Protein 2OPL (pdb70)

Sequence (354 aa):
TTVVNGVNVVDQLATIEQIKAKPPEIIAQFKFRATNQQWGGTHNQATIKDFYGAAEDDTRKPVFDDLDEPPVLLGENRGANPVEYLLLVALSGCLTTSSLVAHAAARGIIALRGVKSRYEGDIIDLRGFLGLSEEVPVGYREIRVFFSIDADDLTDGQQKEELIRAQKKYSPVYNTVAKKPVPVAVLLLDTVVNGVNVDQLATIEQQIKAKPEIAQFKFRATNQWGGTHNQQATIKDFYGACCAEEDDTRRKPVFDLDEPPVLLGENRGANPVEYLLLVALSGCLTTSSLVAHAAARGIALRGVKSRYEGDIIDLLRRGFLGLSEEEVPVGYREEIRVFFSIDADLTDGQKEELIRRAQKYSPVYNTVAKPVPPVAVLLDRG

Foldseek 3Di:
DQDALNDRLVVCCVVVVCVVPVQQADKAFDKDKDQPWQKIKIKGAWMDGNHIDRPDDMIAIAGDPVVVPTPCPHHHPLVVLVVLVQVQLVCLLSVVCVNVVFHFDDKDKDKDFDADCCLVVVNDPPGHHDTPDMDMDMDTHGPDDVVVVVVSSVSLVPGPSNCPVVDPDDDDDDDD/DWALNHPLVVCCQVVVCVVPVQQADKAFDKDKDAPWQKIKIKGAWMDGRNGTDRPDDMIAIAGDPVVVGTPCRHHHPLVVLVVLVQVQLVCLLRVVCVNVVFHFPDKDKDKDFDADCCLVVVNDPPGDHDTPDMDMDMDTHGPDDPVRSVVSSVSLVPGPSNCPVVDPDDDDDDDDPD

B-factor: mean 14.34, std 8.64, range [4.09, 58.59]

Structure (mmCIF, N/CA/C/O backbone):
data_2OPL
#
_entry.id   2OPL
#
_cell.length_a   47.240
_cell.length_b   83.010
_cell.length_c   95.450
_cell.angle_alpha   90.000
_cell.angle_beta   90.000
_cell.angle_gamma   90.000
#
_symmetry.space_group_name_H-M   'P 21 21 21'
#
loop_
_entity.id
_entity.type
_entity.pdbx_description
1 polymer 'Hypothetical protein'
2 polymer 'Hypothetical protein'
3 non-polymer 'SODIUM ION'
4 non-polymer 'ACETATE ION'
5 non-polymer 'HEXAETHYLENE GLYCOL'
6 non-polymer 'SULFATE ION'
7 water water
#
loop_
_atom_site.group_PDB
_atom_site.id
_atom_site.type_symbol
_atom_site.label_atom_id
_atom_site.label_alt_id
_atom_site.label_comp_id
_atom_site.label_asym_id
_atom_site.label_entity_id
_atom_site.label_seq_id
_atom_site.pdbx_PDB_ins_code
_atom_site.Cartn_x
_atom_site.Cartn_y
_atom_site.Cartn_z
_atom_site.occupancy
_atom_site.B_iso_or_equiv
_atom_site.auth_seq_id
_atom_site.auth_comp_id
_atom_site.auth_asym_id
_atom_site.auth_atom_id
_atom_site.pdbx_PDB_model_num
ATOM 1 N N . THR A 1 5 ? 81.315 79.725 -5.859 1.00 22.61 4 THR A N 1
ATOM 2 C CA . THR A 1 5 ? 80.060 80.155 -6.533 1.00 21.99 4 THR A CA 1
ATOM 3 C C . THR A 1 5 ? 79.108 78.961 -6.660 1.00 20.74 4 THR A C 1
ATOM 4 O O . THR A 1 5 ? 78.009 79.062 -7.237 1.00 22.74 4 THR A O 1
ATOM 8 N N . THR A 1 6 ? 79.551 77.824 -6.149 1.00 17.53 5 THR A N 1
ATOM 9 C CA . THR A 1 6 ? 78.751 76.616 -6.130 1.00 15.96 5 THR A CA 1
ATOM 10 C C . THR A 1 6 ? 78.289 76.309 -4.700 1.00 13.97 5 THR A C 1
ATOM 11 O O . THR A 1 6 ? 77.391 75.478 -4.507 1.00 13.23 5 THR A O 1
ATOM 15 N N . VAL A 1 7 ? 78.921 76.930 -3.703 1.00 10.07 6 VAL A N 1
ATOM 16 C CA . VAL A 1 7 ? 78.612 76.642 -2.306 1.00 9.71 6 VAL A CA 1
ATOM 17 C C . VAL A 1 7 ? 78.479 77.972 -1.547 1.00 8.50 6 VAL A C 1
ATOM 18 O O . VAL A 1 7 ? 79.338 78.854 -1.636 1.00 8.97 6 VAL A O 1
ATOM 22 N N . VAL A 1 8 ? 77.405 78.071 -0.771 1.00 7.75 7 VAL A N 1
ATOM 23 C CA . VAL A 1 8 ? 77.172 79.227 0.083 1.00 7.80 7 VAL A CA 1
ATOM 24 C C . VAL A 1 8 ? 76.714 78.665 1.415 1.00 7.54 7 VAL A C 1
ATOM 25 O O . VAL A 1 8 ? 75.826 77.829 1.456 1.00 7.78 7 VAL A O 1
ATOM 29 N N . ASN A 1 9 ? 77.358 79.108 2.494 1.00 7.73 8 ASN A N 1
ATOM 30 C CA . ASN A 1 9 ? 77.004 78.665 3.844 1.00 7.25 8 ASN A CA 1
ATOM 31 C C . ASN A 1 9 ? 77.122 77.159 4.009 1.00 7.01 8 ASN A C 1
ATOM 32 O O . ASN A 1 9 ? 76.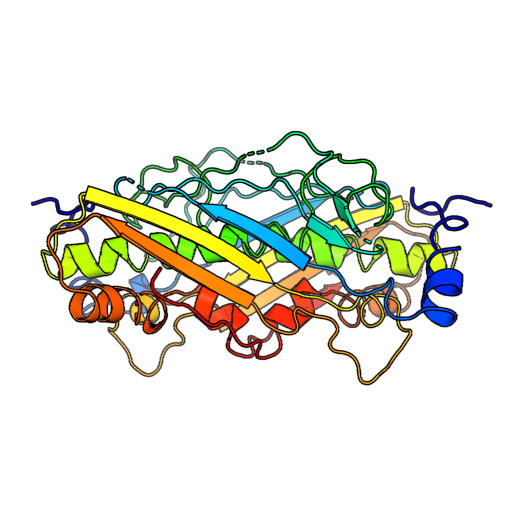342 76.557 4.756 1.00 7.32 8 ASN A O 1
ATOM 37 N N . GLY A 1 10 ? 78.059 76.558 3.284 1.00 7.16 9 GLY A N 1
ATOM 38 C CA . GLY A 1 10 ? 78.269 75.119 3.327 1.00 7.54 9 GLY A CA 1
ATOM 39 C C . GLY A 1 10 ? 77.127 74.300 2.721 1.00 7.74 9 GLY A C 1
ATOM 40 O O . GLY A 1 10 ? 77.042 73.080 2.940 1.00 8.29 9 GLY A O 1
ATOM 41 N N . VAL A 1 11 ? 76.268 74.955 1.949 1.00 7.78 10 VAL A N 1
ATOM 42 C CA . VAL A 1 11 ? 75.189 74.308 1.224 1.00 7.66 10 VAL A CA 1
ATOM 43 C C . VAL A 1 11 ? 75.573 74.346 -0.234 1.00 6.81 10 VAL A C 1
ATOM 44 O O . VAL A 1 11 ? 75.902 75.409 -0.772 1.00 6.22 10 VAL A O 1
ATOM 48 N N . ASN A 1 12 ? 75.472 73.198 -0.899 1.00 7.28 11 ASN A N 1
ATOM 49 C CA . ASN A 1 12 ? 75.765 73.149 -2.295 1.00 7.43 11 ASN A CA 1
ATOM 50 C C . ASN A 1 12 ? 74.551 73.657 -3.076 1.00 6.46 11 ASN A C 1
ATOM 51 O O . ASN A 1 12 ? 73.551 72.985 -3.261 1.00 6.78 11 ASN A O 1
ATOM 56 N N . VAL A 1 13 ? 74.698 74.887 -3.534 1.00 6.71 12 VAL A N 1
ATOM 57 C CA A VAL A 1 13 ? 73.591 75.544 -4.204 0.50 6.45 12 VAL A CA 1
ATOM 58 C CA B VAL A 1 13 ? 73.635 75.583 -4.237 0.50 6.86 12 VAL A CA 1
ATOM 59 C C . VAL A 1 13 ? 73.395 74.998 -5.625 1.00 6.68 12 VAL A C 1
ATOM 60 O O . VAL A 1 13 ? 72.288 75.041 -6.140 1.00 7.94 12 VAL A O 1
ATOM 67 N N . ASP A 1 14 ? 74.433 74.435 -6.246 1.00 5.87 13 ASP A N 1
ATOM 68 C CA . ASP A 1 14 ? 74.200 73.702 -7.515 1.00 4.50 13 ASP A CA 1
ATOM 69 C C . ASP A 1 14 ? 73.267 72.497 -7.284 1.00 5.67 13 ASP A C 1
ATOM 70 O O . ASP A 1 14 ? 72.330 72.247 -8.028 1.00 4.88 13 ASP A O 1
ATOM 75 N N . GLN A 1 15 ? 73.520 71.737 -6.241 1.00 5.24 14 GLN A N 1
ATOM 76 C CA . GLN A 1 15 ? 72.650 70.611 -5.963 1.00 5.75 14 GLN A CA 1
ATOM 77 C C . GLN A 1 15 ? 71.245 71.075 -5.624 1.00 6.06 14 GLN A C 1
ATOM 78 O O . GLN A 1 15 ? 70.247 70.436 -6.005 1.00 6.70 14 GLN A O 1
ATOM 84 N N . LEU A 1 16 ? 71.142 72.150 -4.843 1.00 7.36 15 LEU A N 1
ATOM 85 C CA . LEU A 1 16 ? 69.811 72.707 -4.549 1.00 7.30 15 LEU A CA 1
ATOM 86 C C . LEU A 1 16 ? 69.068 73.083 -5.822 1.00 7.26 15 LEU A C 1
ATOM 87 O O . LEU A 1 16 ? 67.902 72.723 -6.013 1.00 7.42 15 LEU A O 1
ATOM 100 N N . ALA A 1 18 ? 69.584 71.937 -8.882 1.00 6.50 17 ALA A N 1
ATOM 101 C CA . ALA A 1 18 ? 69.218 70.751 -9.630 1.00 6.20 17 ALA A CA 1
ATOM 102 C C . ALA A 1 18 ? 67.989 70.064 -9.017 1.00 6.57 17 ALA A C 1
ATOM 103 O O . ALA A 1 18 ? 67.121 69.605 -9.743 1.00 7.04 17 ALA A O 1
ATOM 105 N N . THR A 1 19 ? 67.922 70.002 -7.680 1.00 6.38 18 THR A N 1
ATOM 106 C CA . THR A 1 19 ? 66.805 69.374 -6.966 1.00 7.95 18 THR A CA 1
ATOM 107 C C . THR A 1 19 ? 65.497 70.120 -7.252 1.00 7.66 18 THR A C 1
ATOM 108 O O . THR A 1 19 ? 64.492 69.506 -7.574 1.00 7.61 18 THR A O 1
ATOM 112 N N . ILE A 1 20 ? 65.560 71.437 -7.224 1.00 7.52 19 ILE A N 1
ATOM 113 C CA . ILE A 1 20 ? 64.391 72.254 -7.531 1.00 8.41 19 ILE A CA 1
ATOM 114 C C . ILE A 1 20 ? 63.936 71.976 -8.963 1.00 8.18 19 ILE A C 1
ATOM 115 O O . ILE A 1 20 ? 62.749 71.772 -9.229 1.00 7.87 19 ILE A O 1
ATOM 120 N N . GLU A 1 21 ? 64.860 71.923 -9.920 1.00 9.02 20 GLU A N 1
ATOM 121 C CA . GLU A 1 21 ? 64.442 71.691 -11.312 1.00 10.21 20 GLU A CA 1
ATOM 122 C C . GLU A 1 21 ? 63.860 70.322 -11.501 1.00 9.66 20 GLU A C 1
ATOM 123 O O . GLU A 1 21 ? 62.861 70.146 -12.230 1.00 10.59 20 GLU A O 1
ATOM 129 N N . GLN A 1 22 ? 64.449 69.339 -10.832 1.00 8.35 21 GLN A N 1
ATOM 130 C CA . GLN A 1 22 ? 63.938 67.977 -10.906 1.00 8.92 21 GLN A CA 1
ATOM 131 C C . GLN A 1 22 ? 62.492 67.908 -10.352 1.00 8.51 21 GLN A C 1
ATOM 132 O O . GLN A 1 22 ? 61.651 67.213 -10.914 1.00 8.53 21 GLN A O 1
ATOM 138 N N . ILE A 1 23 ? 62.231 68.600 -9.260 1.00 7.95 22 ILE A N 1
ATOM 139 C CA . ILE A 1 23 ? 60.925 68.583 -8.604 1.00 8.61 22 ILE A CA 1
ATOM 140 C C . ILE A 1 23 ? 59.908 69.319 -9.471 1.00 9.41 22 ILE A C 1
ATOM 141 O O . ILE A 1 23 ? 58.755 68.857 -9.617 1.00 9.33 22 ILE A O 1
ATOM 146 N N . LYS A 1 24 ? 60.327 70.423 -10.079 1.00 8.28 23 LYS A N 1
ATOM 147 C CA . LYS A 1 24 ? 59.402 71.137 -10.975 1.00 10.38 23 LYS A CA 1
ATOM 148 C C . LYS A 1 24 ? 58.906 70.239 -12.091 1.00 10.77 23 LYS A C 1
ATOM 149 O O . LYS A 1 24 ? 57.710 70.250 -12.432 1.00 12.51 23 LYS A O 1
ATOM 155 N N . ALA A 1 25 ? 59.795 69.442 -12.678 1.00 10.29 24 ALA A N 1
ATOM 156 C CA . ALA A 1 25 ? 59.457 68.520 -13.737 1.00 10.91 24 ALA A CA 1
ATOM 157 C C . ALA A 1 25 ? 58.627 67.323 -13.274 1.00 10.93 24 ALA A C 1
ATOM 158 O O . ALA A 1 25 ? 57.731 66.853 -13.999 1.00 12.08 24 ALA A O 1
ATOM 160 N N . LYS A 1 26 ? 58.967 66.765 -12.114 1.00 9.52 25 LYS A N 1
ATOM 161 C CA . LYS A 1 26 ? 58.377 65.506 -11.609 1.00 9.66 25 LYS A CA 1
ATOM 162 C C . LYS A 1 26 ? 58.110 65.718 -10.115 1.00 8.30 25 LYS A C 1
ATOM 163 O O . LYS A 1 26 ? 58.937 65.329 -9.244 1.00 8.29 25 LYS A O 1
ATOM 169 N N . PRO A 1 27 ? 56.970 66.356 -9.761 1.00 8.51 26 PRO A N 1
ATOM 170 C CA A PRO A 1 27 ? 56.672 66.704 -8.371 0.50 8.56 26 PRO A CA 1
ATOM 171 C CA B PRO A 1 27 ? 56.677 66.689 -8.369 0.50 8.80 26 PRO A CA 1
ATOM 172 C C . PRO A 1 27 ? 56.675 65.511 -7.423 1.00 8.31 26 PRO A C 1
ATOM 173 O O . PRO A 1 27 ? 56.876 65.681 -6.219 1.00 8.34 26 PRO A O 1
ATOM 180 N N . GLU A 1 28 ? 56.453 64.324 -7.948 1.00 7.27 27 GLU A N 1
ATOM 181 C CA . GLU A 1 28 ? 56.482 63.112 -7.123 1.00 8.20 27 GLU A CA 1
ATOM 182 C C . GLU A 1 28 ? 57.802 62.921 -6.342 1.00 8.61 27 GLU A C 1
ATOM 183 O O . GLU A 1 28 ? 57.835 62.353 -5.275 1.00 7.92 27 GLU A O 1
ATOM 189 N N . ILE A 1 29 ? 58.890 63.465 -6.889 1.00 7.58 28 ILE A N 1
ATOM 190 C CA A ILE A 1 29 ? 60.229 63.378 -6.307 0.50 7.94 28 ILE A CA 1
ATOM 191 C CA B ILE A 1 29 ? 60.206 63.315 -6.283 0.50 8.13 28 ILE A CA 1
ATOM 192 C C . ILE A 1 29 ? 60.256 64.004 -4.918 1.00 7.56 28 ILE A C 1
ATOM 193 O O . ILE A 1 29 ? 61.014 63.597 -4.065 1.00 7.35 28 ILE A O 1
ATOM 202 N N . ALA A 1 30 ? 59.428 65.035 -4.728 1.00 7.57 29 ALA A N 1
ATOM 203 C CA . ALA A 1 30 ? 59.352 65.768 -3.473 1.00 7.86 29 ALA A CA 1
ATOM 204 C C . ALA A 1 30 ? 58.623 65.055 -2.325 1.00 7.01 29 ALA A C 1
ATOM 205 O O . ALA A 1 30 ? 58.658 65.539 -1.198 1.00 7.88 29 ALA A O 1
ATOM 207 N N . GLN A 1 31 ? 57.968 63.931 -2.593 1.00 7.09 30 GLN A N 1
ATOM 208 C CA . GLN A 1 31 ? 57.296 63.188 -1.538 1.00 6.14 30 GLN A CA 1
ATOM 209 C C . GLN A 1 31 ? 58.348 62.447 -0.752 1.00 6.69 30 GLN A C 1
ATOM 210 O O . GLN A 1 31 ? 59.013 61.516 -1.228 1.00 6.75 30 GLN A O 1
ATOM 216 N N . PHE A 1 32 ? 58.450 62.802 0.573 1.00 6.98 31 PHE A N 1
ATOM 217 C CA . PHE A 1 32 ? 59.321 62.106 1.495 1.00 7.59 31 PHE A CA 1
ATOM 218 C C . PHE A 1 32 ? 58.545 61.464 2.624 1.00 6.67 31 PHE A C 1
ATOM 219 O O . PHE A 1 32 ? 57.499 61.963 2.998 1.00 7.59 31 PHE A O 1
ATOM 227 N N . LYS A 1 33 ? 59.081 60.384 3.175 1.00 7.21 32 LYS A N 1
ATOM 228 C CA . LYS A 1 33 ? 58.533 59.771 4.393 1.00 7.71 32 LYS A CA 1
ATOM 229 C C . LYS A 1 33 ? 59.649 59.533 5.364 1.00 7.65 32 LYS A C 1
ATOM 230 O O . LYS A 1 33 ? 60.688 58.981 4.997 1.00 8.51 32 LYS A O 1
ATOM 236 N N . PHE A 1 34 ? 59.444 59.973 6.610 1.00 7.85 33 PHE A N 1
ATOM 237 C CA . PHE A 1 34 ? 60.402 59.784 7.679 1.00 7.62 33 PHE A CA 1
ATOM 238 C C . PHE A 1 34 ? 59.802 58.873 8.733 1.00 7.55 33 PHE A C 1
ATOM 239 O O . PHE A 1 34 ? 58.587 58.819 8.903 1.00 8.04 33 PHE A O 1
ATOM 247 N N . ARG A 1 35 ? 60.693 58.102 9.355 1.00 8.11 34 ARG A N 1
ATOM 248 C CA . ARG A 1 35 ? 60.292 56.991 10.224 1.00 8.36 34 ARG A CA 1
ATOM 249 C C . ARG A 1 35 ? 61.092 56.926 11.482 1.00 8.53 34 ARG A C 1
ATOM 250 O O . ARG A 1 35 ? 62.219 57.405 11.530 1.00 8.17 34 ARG A O 1
ATOM 258 N N . ALA A 1 36 ? 60.507 56.299 12.504 1.00 7.53 35 ALA A N 1
ATOM 259 C CA . ALA A 1 36 ? 61.264 55.941 13.689 1.00 8.08 35 ALA A CA 1
ATOM 260 C C . ALA A 1 36 ? 60.670 54.665 14.276 1.00 8.13 35 ALA A C 1
ATOM 261 O O . ALA A 1 36 ? 59.520 54.325 14.025 1.00 7.92 35 ALA A O 1
ATOM 263 N N . THR A 1 37 ? 61.455 53.992 15.093 1.00 7.82 36 THR A N 1
ATOM 264 C CA . THR A 1 37 ? 60.948 52.933 15.934 1.00 7.93 36 THR A CA 1
ATOM 265 C C . THR A 1 37 ? 61.351 53.234 17.377 1.00 7.34 36 THR A C 1
ATOM 266 O O . THR A 1 37 ? 62.339 53.943 17.623 1.00 8.50 36 THR A O 1
ATOM 270 N N . ASN A 1 38 ? 60.603 52.699 18.333 1.00 7.01 37 ASN A N 1
ATOM 271 C CA . ASN A 1 38 ? 60.885 52.957 19.735 1.00 7.46 37 ASN A CA 1
ATOM 272 C C . ASN A 1 38 ? 60.631 51.726 20.558 1.00 7.47 37 ASN A C 1
ATOM 273 O O . ASN A 1 38 ? 59.589 51.079 20.376 1.00 7.88 37 ASN A O 1
ATOM 278 N N . GLN A 1 39 ? 61.557 51.403 21.475 1.00 7.08 38 GLN A N 1
ATOM 279 C CA A GLN A 1 39 ? 61.362 50.322 22.432 0.50 7.70 38 GLN A CA 1
ATOM 280 C CA B GLN A 1 39 ? 61.337 50.328 22.428 0.50 8.23 38 GLN A CA 1
ATOM 281 C C . GLN A 1 39 ? 61.349 50.865 23.854 1.00 7.55 38 GLN A C 1
ATOM 282 O O . GLN A 1 39 ? 62.250 51.597 24.248 1.00 8.34 38 GLN A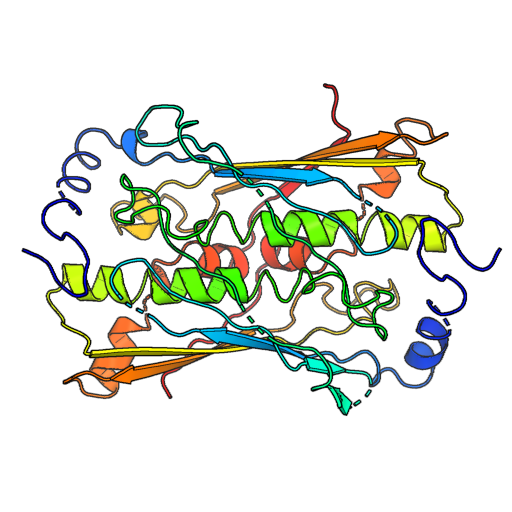 O 1
ATOM 293 N N . TRP A 1 40 ? 60.332 50.501 24.640 1.00 7.81 39 TRP A N 1
ATOM 294 C CA . TRP A 1 40 ? 60.276 50.895 26.017 1.00 6.75 39 TRP A CA 1
ATOM 295 C C . TRP A 1 40 ? 61.338 50.105 26.801 1.00 7.52 39 TRP A C 1
ATOM 296 O O . TRP A 1 40 ? 61.445 48.902 26.635 1.00 7.51 39 TRP A O 1
ATOM 320 N N . GLY A 1 42 ? 61.640 50.418 30.376 1.00 8.51 41 GLY A N 1
ATOM 321 C CA . GLY A 1 42 ? 61.279 50.378 31.799 1.00 7.74 41 GLY A CA 1
ATOM 322 C C . GLY A 1 42 ? 61.087 51.767 32.320 1.00 8.18 41 GLY A C 1
ATOM 323 O O . GLY A 1 42 ? 61.869 52.680 31.999 1.00 7.94 41 GLY A O 1
ATOM 324 N N . GLY A 1 43 ? 60.054 51.951 33.130 1.00 8.11 42 GLY A N 1
ATOM 325 C CA . GLY A 1 43 ? 59.825 53.254 33.719 1.00 8.91 42 GLY A CA 1
ATOM 326 C C . GLY A 1 43 ? 59.664 54.311 32.659 1.00 8.48 42 GLY A C 1
ATOM 327 O O . GLY A 1 43 ? 59.040 54.068 31.608 1.00 8.66 42 GLY A O 1
ATOM 328 N N . THR A 1 44 ? 60.259 55.470 32.911 1.00 7.99 43 THR A N 1
ATOM 329 C CA . THR A 1 44 ? 60.230 56.578 31.976 1.00 7.10 43 THR A CA 1
ATOM 330 C C . THR A 1 44 ? 61.272 56.492 30.866 1.00 7.75 43 THR A C 1
ATOM 331 O O . THR A 1 44 ? 61.363 57.428 30.077 1.00 8.13 43 THR A O 1
ATOM 335 N N . HIS A 1 45 ? 62.047 55.403 30.803 1.00 7.22 44 HIS A N 1
ATOM 336 C CA . HIS A 1 45 ? 63.132 55.289 29.864 1.00 7.20 44 HIS A CA 1
ATOM 337 C C . HIS A 1 45 ? 62.674 54.536 28.646 1.00 5.94 44 HIS A C 1
ATOM 338 O O . HIS A 1 45 ? 62.148 53.429 28.750 1.00 6.38 44 HIS A O 1
ATOM 345 N N . ASN A 1 46 ? 62.908 55.126 27.467 1.00 6.49 45 ASN A N 1
ATOM 346 C CA . ASN A 1 46 ? 62.679 54.415 26.225 1.00 6.24 45 ASN A CA 1
ATOM 347 C C . ASN A 1 46 ? 63.739 54.846 25.199 1.00 7.05 45 ASN A C 1
ATOM 348 O O . ASN A 1 46 ? 64.482 55.781 25.445 1.00 7.56 45 ASN A O 1
ATOM 353 N N . GLN A 1 47 ? 63.841 54.100 24.098 1.00 7.31 46 GLN A N 1
ATOM 354 C CA . GLN A 1 47 ? 64.924 54.284 23.118 1.00 8.07 46 GLN A CA 1
ATOM 355 C C . GLN A 1 47 ? 64.356 54.298 21.735 1.00 8.04 46 GLN A C 1
ATOM 356 O O . GLN A 1 47 ? 63.653 53.382 21.350 1.00 7.22 46 GLN A O 1
ATOM 362 N N . ALA A 1 48 ? 64.671 55.344 20.994 1.00 7.68 47 ALA A N 1
ATOM 363 C CA . ALA A 1 48 ? 64.219 55.532 19.628 1.00 7.67 47 ALA A CA 1
ATOM 364 C C . ALA A 1 48 ? 65.355 55.269 18.642 1.00 8.99 47 ALA A C 1
ATOM 365 O O . ALA A 1 48 ? 66.512 55.614 18.898 1.00 8.96 47 ALA A O 1
ATOM 367 N N . THR A 1 49 ? 65.021 54.726 17.482 1.00 7.88 48 THR A N 1
ATOM 368 C CA . THR A 1 49 ? 65.985 54.485 16.439 1.00 8.76 48 THR A CA 1
ATOM 369 C C . THR A 1 49 ? 65.506 55.093 15.132 1.00 8.63 48 THR A C 1
ATOM 370 O O . THR A 1 49 ? 64.352 54.978 14.751 1.00 9.17 48 THR A O 1
ATOM 374 N N . ILE A 1 50 ? 66.428 55.785 14.487 1.00 8.75 49 ILE A N 1
ATOM 375 C CA . ILE A 1 50 ? 66.234 56.321 13.145 1.00 8.84 49 ILE A CA 1
ATOM 376 C C . ILE A 1 50 ? 67.146 55.554 12.198 1.00 10.28 49 ILE A C 1
ATOM 377 O O . ILE A 1 50 ? 68.330 55.368 12.505 1.00 9.96 49 ILE A O 1
ATOM 382 N N . LYS A 1 51 ? 66.615 55.129 11.061 1.00 9.94 50 LYS A N 1
ATOM 383 C CA . LYS A 1 51 ? 67.325 54.291 10.093 1.00 12.11 50 LYS A CA 1
ATOM 384 C C . LYS A 1 51 ? 66.899 54.703 8.689 1.00 9.74 50 LYS A C 1
ATOM 385 O O . LYS A 1 51 ? 67.501 55.593 8.088 1.00 9.89 50 LYS A O 1
ATOM 391 N N . ASP A 1 52 ? 65.900 54.025 8.147 1.00 8.88 51 ASP A N 1
ATOM 392 C CA . ASP A 1 52 ? 65.516 54.269 6.767 1.00 8.54 51 ASP A CA 1
ATOM 393 C C . ASP A 1 52 ? 64.613 55.488 6.602 1.00 8.55 51 ASP A C 1
ATOM 394 O O . ASP A 1 52 ? 63.968 55.992 7.556 1.00 8.48 51 ASP A O 1
ATOM 399 N N . PHE A 1 53 ? 64.520 55.946 5.355 1.00 7.74 52 PHE A N 1
ATOM 400 C CA . PHE A 1 53 ? 63.555 56.943 4.949 1.00 8.07 52 PHE A CA 1
ATOM 401 C C . PHE A 1 53 ? 63.142 56.639 3.517 1.00 7.84 52 PHE A C 1
ATOM 402 O O . PHE A 1 53 ? 63.741 55.794 2.868 1.00 8.27 52 PHE A O 1
ATOM 410 N N . TYR A 1 54 ? 62.131 57.350 3.030 1.00 8.06 53 TYR A N 1
ATOM 411 C CA . TYR A 1 54 ? 61.701 57.278 1.621 1.00 8.90 53 TYR A CA 1
ATOM 412 C C . TYR A 1 54 ? 61.748 58.670 1.049 1.00 7.61 53 TYR A C 1
ATOM 413 O O . TYR A 1 54 ? 61.332 59.646 1.679 1.00 7.84 53 TYR A O 1
ATOM 422 N N . GLY A 1 55 ? 62.244 58.786 -0.173 1.00 7.36 54 GLY A N 1
ATOM 423 C CA . GLY A 1 55 ? 62.131 60.027 -0.879 1.00 7.49 54 GLY A CA 1
ATOM 424 C C . GLY A 1 55 ? 62.669 59.915 -2.283 1.00 7.42 54 GLY A C 1
ATOM 425 O O . GLY A 1 55 ? 63.395 58.996 -2.617 1.00 7.27 54 GLY A O 1
ATOM 426 N N . ALA A 1 56 ? 62.361 60.905 -3.110 1.00 8.56 55 ALA A N 1
ATOM 427 C CA . ALA A 1 56 ? 62.854 60.904 -4.500 1.00 8.88 55 ALA A CA 1
ATOM 428 C C . ALA A 1 56 ? 62.597 59.549 -5.158 1.00 9.55 55 ALA A C 1
ATOM 429 O O . ALA A 1 56 ? 63.453 58.953 -5.814 1.00 9.61 55 ALA A O 1
ATOM 439 N N . ALA A 1 58 ? 62.200 56.525 -3.998 1.00 8.30 57 ALA A N 1
ATOM 440 C CA . ALA A 1 58 ? 62.815 55.288 -3.555 1.00 8.64 57 ALA A CA 1
ATOM 441 C C . ALA A 1 58 ? 63.048 55.180 -2.052 1.00 9.05 57 ALA A C 1
ATOM 442 O O . ALA A 1 58 ? 63.251 56.173 -1.383 1.00 9.35 57 ALA A O 1
ATOM 444 N N . GLU A 1 59 ? 63.040 53.955 -1.541 1.00 10.35 58 GLU A N 1
ATOM 445 C CA . GLU A 1 59 ? 63.455 53.676 -0.192 1.00 11.22 58 GLU A CA 1
ATOM 446 C C . GLU A 1 59 ? 64.946 53.910 -0.078 1.00 9.86 58 GLU A C 1
ATOM 447 O O . GLU A 1 59 ? 65.727 53.548 -0.972 1.00 10.93 58 GLU A O 1
ATOM 453 N N . ASP A 1 60 ? 65.358 54.474 1.054 1.00 9.12 59 ASP A N 1
ATOM 454 C CA . ASP A 1 60 ? 66.771 54.670 1.364 1.00 9.06 59 ASP A CA 1
ATOM 455 C C . ASP A 1 60 ? 67.057 54.069 2.733 1.00 9.33 59 ASP A C 1
ATOM 456 O O . ASP A 1 60 ? 66.621 54.577 3.769 1.00 8.73 59 ASP A O 1
ATOM 461 N N . ASP A 1 61 ? 67.817 52.994 2.708 1.00 9.44 60 ASP A N 1
ATOM 462 C CA . ASP A 1 61 ? 68.259 52.318 3.917 1.00 10.34 60 ASP A CA 1
ATOM 463 C C . ASP A 1 61 ? 69.775 52.346 4.054 1.00 10.11 60 ASP A C 1
ATOM 464 O O . ASP A 1 61 ? 70.383 51.412 4.564 1.00 11.39 60 ASP A O 1
ATOM 469 N N . THR A 1 62 ? 70.382 53.435 3.589 1.00 10.06 61 THR A N 1
ATOM 470 C CA . THR A 1 62 ? 71.839 53.547 3.503 1.00 9.29 61 THR A CA 1
ATOM 471 C C . THR A 1 62 ? 72.540 53.965 4.800 1.00 9.45 61 THR A C 1
ATOM 472 O O . THR A 1 62 ? 73.746 53.726 4.947 1.00 10.64 61 THR A O 1
ATOM 476 N N . ARG A 1 63 ? 71.850 54.621 5.726 1.00 9.86 62 ARG A N 1
ATOM 477 C CA . ARG A 1 63 ? 72.498 55.192 6.905 1.00 11.00 62 ARG A CA 1
ATOM 478 C C . ARG A 1 63 ? 72.699 54.156 8.015 1.00 12.36 62 ARG A C 1
ATOM 479 O O . ARG A 1 63 ? 71.872 53.264 8.176 1.00 14.17 62 ARG A O 1
ATOM 487 N N . LYS A 1 64 ? 73.802 54.298 8.741 1.00 14.00 63 LYS A N 1
ATOM 488 C CA . LYS A 1 64 ? 73.996 53.624 10.011 1.00 16.33 63 LYS A CA 1
ATOM 489 C C . LYS A 1 64 ? 72.840 54.058 10.954 1.00 16.39 63 LYS A C 1
ATOM 490 O O . LYS A 1 64 ? 72.489 55.229 10.972 1.00 16.99 63 LYS A O 1
ATOM 496 N N . PRO A 1 65 ? 72.256 53.130 11.725 1.00 16.23 64 PRO A N 1
ATOM 497 C CA . PRO A 1 65 ? 71.192 53.577 12.632 1.00 16.60 64 PRO A CA 1
ATOM 498 C C . PRO A 1 65 ? 71.669 54.581 13.650 1.00 16.00 64 PRO A C 1
ATOM 499 O O . PRO A 1 65 ? 72.817 54.505 14.122 1.00 17.14 64 PRO A O 1
ATOM 516 N N . VAL A 1 67 ? 70.589 56.038 17.312 1.00 11.67 66 VAL A N 1
ATOM 517 C CA . VAL A 1 67 ? 69.842 55.619 18.493 1.00 10.76 66 VAL A CA 1
ATOM 518 C C . VAL A 1 67 ? 69.835 56.730 19.526 1.00 9.77 66 VAL A C 1
ATOM 519 O O . VAL A 1 67 ? 70.844 57.403 19.776 1.00 10.34 66 VAL A O 1
ATOM 523 N N . PHE A 1 68 ? 68.670 56.950 20.115 1.00 7.74 67 PHE A N 1
ATOM 524 C CA . PHE A 1 68 ? 68.452 58.049 21.075 1.00 7.63 67 PHE A CA 1
ATOM 525 C C . PHE A 1 68 ? 67.790 57.555 22.345 1.00 8.36 67 PHE A C 1
ATOM 526 O O . PHE A 1 68 ? 66.805 56.813 22.265 1.00 8.61 67 PHE A O 1
ATOM 534 N N . ASP A 1 69 ? 68.305 57.929 23.501 1.00 8.19 68 ASP A N 1
ATOM 535 C CA A ASP A 1 69 ? 67.674 57.573 24.774 0.50 8.81 68 ASP A CA 1
ATOM 536 C CA B ASP A 1 69 ? 67.680 57.577 24.794 0.50 8.59 68 ASP A CA 1
ATOM 537 C C . ASP A 1 69 ? 66.824 58.721 25.292 1.00 8.66 68 ASP A C 1
ATOM 538 O O . ASP A 1 69 ? 67.271 59.890 25.327 1.00 10.14 68 ASP A O 1
ATOM 547 N N . LEU A 1 70 ? 65.601 58.412 25.647 1.00 7.12 69 LEU A N 1
ATOM 548 C CA . LEU A 1 70 ? 64.682 59.387 26.229 1.00 8.48 69 LEU A CA 1
ATOM 549 C C . LEU A 1 70 ? 64.342 58.949 27.656 1.00 7.98 69 LEU A C 1
ATOM 550 O O . LEU A 1 70 ? 64.155 57.737 27.919 1.00 8.20 69 LEU A O 1
ATOM 555 N N . ASP A 1 71 ? 64.273 59.914 28.571 1.00 7.27 70 ASP A N 1
ATOM 556 C CA . ASP A 1 71 ? 63.968 59.629 29.985 1.00 8.09 70 ASP A CA 1
ATOM 557 C C . ASP A 1 71 ? 63.338 60.878 30.609 1.00 8.33 70 ASP A C 1
ATOM 558 O O . ASP A 1 71 ? 62.638 61.595 29.927 1.00 10.14 70 ASP A O 1
ATOM 563 N N . GLU A 1 72 ? 63.531 61.098 31.909 1.00 9.17 71 GLU A N 1
ATOM 564 C CA . GLU A 1 72 ? 62.985 62.251 32.635 1.00 9.12 71 GLU A CA 1
ATOM 565 C C . GLU A 1 72 ? 63.955 62.543 33.763 1.00 10.32 71 GLU A C 1
ATOM 566 O O . GLU A 1 72 ? 64.691 61.647 34.179 1.00 10.25 71 GLU A O 1
ATOM 572 N N . PRO A 1 73 ? 63.935 63.783 34.277 1.00 9.82 72 PRO A N 1
ATOM 573 C CA . PRO A 1 73 ? 64.649 64.068 35.522 1.00 10.78 72 PRO A CA 1
ATOM 574 C C . PRO A 1 73 ? 63.920 63.404 36.703 1.00 10.57 72 PRO A C 1
ATOM 575 O O . PRO A 1 73 ? 62.746 63.025 36.574 1.00 11.06 72 PRO A O 1
ATOM 579 N N . PRO A 1 74 ? 64.604 63.228 37.852 1.00 11.80 73 PRO A N 1
ATOM 580 C CA . PRO A 1 74 ? 63.959 62.659 39.059 1.00 11.86 73 PRO A CA 1
ATOM 581 C C . PRO A 1 74 ? 62.626 63.276 39.477 1.00 11.16 73 PRO A C 1
ATOM 582 O O . PRO A 1 74 ? 61.708 62.554 39.817 1.00 11.80 73 PRO A O 1
ATOM 586 N N . VAL A 1 75 ? 62.487 64.597 39.409 1.00 11.16 74 VAL A N 1
ATOM 587 C CA . VAL A 1 75 ? 61.200 65.212 39.730 1.00 12.02 74 VAL A CA 1
ATOM 588 C C . VAL A 1 75 ? 60.059 64.783 38.781 1.00 11.24 74 VAL A C 1
ATOM 589 O O . VAL A 1 75 ? 58.871 64.887 39.125 1.00 11.47 74 VAL A O 1
ATOM 593 N N . LEU A 1 76 ? 60.414 64.294 37.589 1.00 11.15 75 LEU A N 1
ATOM 594 C CA . LEU A 1 76 ? 59.433 63.750 36.664 1.00 11.03 75 LEU A CA 1
ATOM 595 C C . LEU A 1 76 ? 59.598 62.233 36.502 1.00 11.19 75 LEU A C 1
ATOM 596 O O . LEU A 1 76 ? 59.225 61.658 35.462 1.00 10.29 75 LEU A O 1
ATOM 601 N N . LEU A 1 77 ? 60.115 61.599 37.563 1.00 11.11 76 LEU A N 1
ATOM 602 C CA . LEU A 1 77 ? 60.041 60.147 37.791 1.00 11.78 76 LEU A CA 1
ATOM 603 C C . LEU A 1 77 ? 61.069 59.315 37.020 1.00 10.57 76 LEU A C 1
ATOM 604 O O . LEU A 1 77 ? 60.932 58.078 36.925 1.00 11.91 76 LEU A O 1
ATOM 609 N N . GLY A 1 78 ? 62.092 59.981 36.484 1.00 11.28 77 GLY A N 1
ATOM 610 C CA . GLY A 1 78 ? 63.173 59.304 35.795 1.00 10.70 77 GLY A CA 1
ATOM 611 C C . GLY A 1 78 ? 64.515 59.428 36.495 1.00 11.76 77 GLY A C 1
ATOM 612 O O . GLY A 1 78 ? 64.586 59.836 37.668 1.00 12.01 77 GLY A O 1
ATOM 613 N N . GLU A 1 79 ? 65.578 59.062 35.780 1.00 11.44 78 GLU A N 1
ATOM 614 C CA . GLU A 1 79 ? 66.947 59.156 36.299 1.00 12.62 78 GLU A CA 1
ATOM 615 C C . GLU A 1 79 ? 67.927 59.778 35.317 1.00 12.47 78 GLU A C 1
ATOM 616 O O . GLU A 1 79 ? 69.116 59.473 35.324 1.00 13.05 78 GLU A O 1
ATOM 622 N N . ASN A 1 80 ? 67.435 60.702 34.504 1.00 12.35 79 ASN A N 1
ATOM 623 C CA . ASN A 1 80 ? 68.309 61.405 33.566 1.00 12.60 79 ASN A CA 1
ATOM 624 C C . ASN A 1 80 ? 69.137 60.433 32.714 1.00 12.78 79 ASN A C 1
ATOM 625 O O . ASN A 1 80 ? 70.298 60.673 32.399 1.00 14.51 79 ASN A O 1
ATOM 630 N N . ARG A 1 81 ? 68.487 59.378 32.253 1.00 11.47 80 ARG A N 1
ATOM 631 C CA . ARG A 1 81 ? 69.109 58.425 31.323 1.00 11.40 80 ARG A CA 1
ATOM 632 C C . ARG A 1 81 ? 69.156 58.961 29.896 1.00 11.86 80 ARG A C 1
ATOM 633 O O . ARG A 1 81 ? 69.670 58.310 28.987 1.00 14.71 80 ARG A O 1
ATOM 641 N N . GLY A 1 82 ? 68.618 60.148 29.709 1.00 11.19 81 GLY A N 1
ATOM 642 C CA . GLY A 1 82 ? 68.552 60.816 28.416 1.00 11.00 81 GLY A CA 1
ATOM 643 C C . GLY A 1 82 ? 67.720 62.058 28.623 1.00 10.74 81 GLY A C 1
ATOM 644 O O . GLY A 1 82 ? 67.085 62.221 29.664 1.00 10.52 81 GLY A O 1
ATOM 645 N N . ALA A 1 83 ? 67.721 62.936 27.628 1.00 9.58 82 ALA A N 1
ATOM 646 C CA . ALA A 1 83 ? 66.881 64.110 27.674 1.00 9.50 82 ALA A CA 1
ATOM 647 C C . ALA A 1 83 ? 65.414 63.686 27.617 1.00 8.20 82 ALA A C 1
ATOM 648 O O . ALA A 1 83 ? 65.085 62.547 27.204 1.00 8.52 82 ALA A O 1
ATOM 650 N N . ASN A 1 84 ? 64.516 64.581 28.010 1.00 8.10 83 ASN A N 1
ATOM 651 C CA . ASN A 1 84 ? 63.119 64.183 27.993 1.00 7.46 83 ASN A CA 1
ATOM 652 C C . ASN A 1 84 ? 62.451 64.490 26.672 1.00 7.56 83 ASN A C 1
ATOM 653 O O . ASN A 1 84 ? 63.013 65.194 25.832 1.00 8.02 83 ASN A O 1
ATOM 658 N N . PRO A 1 85 ? 61.304 63.872 26.397 1.00 7.02 84 PRO A N 1
ATOM 659 C CA . PRO A 1 85 ? 60.717 64.064 25.058 1.00 6.99 84 PRO A CA 1
ATOM 660 C C . PRO A 1 85 ? 60.373 65.499 24.686 1.00 7.40 84 PRO A C 1
ATOM 661 O O . PRO A 1 85 ? 60.550 65.870 23.522 1.00 8.05 84 PRO A O 1
ATOM 665 N N . VAL A 1 86 ? 59.928 66.324 25.643 1.00 7.16 85 VAL A N 1
ATOM 666 C CA . VAL A 1 86 ? 59.638 67.732 25.276 1.00 7.50 85 VAL A CA 1
ATOM 667 C C . VAL A 1 86 ? 60.902 68.538 25.009 1.00 7.51 85 VAL A C 1
ATOM 668 O O . VAL A 1 86 ? 60.868 69.514 24.258 1.00 7.95 85 VAL A O 1
ATOM 672 N N . GLU A 1 87 ? 62.023 68.089 25.574 1.00 6.20 86 GLU A N 1
ATOM 673 C CA . GLU A 1 87 ? 63.335 68.662 25.261 1.00 6.55 86 GLU A CA 1
ATOM 674 C C . GLU A 1 87 ? 63.762 68.261 23.844 1.00 6.33 86 GLU A C 1
ATOM 675 O O . GLU A 1 87 ? 64.181 69.099 23.074 1.00 7.09 86 GLU A O 1
ATOM 681 N N . TYR A 1 88 ? 63.563 66.991 23.487 1.00 7.55 87 TYR A N 1
ATOM 682 C CA . TYR A 1 88 ? 63.798 66.551 22.109 1.00 6.75 87 TYR A CA 1
ATOM 683 C C . TYR A 1 88 ? 62.954 67.341 21.115 1.00 7.25 87 TYR A C 1
ATOM 684 O O . TYR A 1 88 ? 63.400 67.593 20.015 1.00 7.97 87 TYR A O 1
ATOM 693 N N . LEU A 1 89 ? 61.754 67.784 21.488 1.00 7.06 88 LEU A N 1
ATOM 694 C CA A LEU A 1 89 ? 60.947 68.573 20.550 0.50 7.29 88 LEU A CA 1
ATOM 695 C CA B LEU A 1 89 ? 60.942 68.579 20.579 0.50 7.53 88 LEU A CA 1
ATOM 696 C C . LEU A 1 89 ? 61.635 69.903 20.301 1.00 6.79 88 LEU A C 1
ATOM 697 O O . LEU A 1 89 ? 61.686 70.376 19.171 1.00 7.68 88 LEU A O 1
ATOM 706 N N . LEU A 1 90 ? 62.183 70.525 21.354 1.00 6.50 89 LEU A N 1
ATOM 707 C CA . LEU A 1 90 ? 62.956 71.759 21.147 1.00 6.81 89 LEU A CA 1
ATOM 708 C C . LEU A 1 90 ? 64.204 71.519 20.310 1.00 6.41 89 LEU A C 1
ATOM 709 O O . LEU A 1 90 ? 64.579 72.352 19.495 1.00 7.29 89 LEU A O 1
ATOM 714 N N . VAL A 1 91 ? 64.879 70.386 20.506 1.00 6.69 90 VAL A N 1
ATOM 715 C CA . VAL A 1 91 ? 66.013 70.045 19.673 1.00 7.05 90 VAL A CA 1
ATOM 716 C C . VAL A 1 91 ? 65.615 70.032 18.186 1.00 6.72 90 VAL A C 1
ATOM 717 O O . VAL A 1 91 ? 66.273 70.636 17.342 1.00 6.63 90 VAL A O 1
ATOM 721 N N . ALA A 1 92 ? 64.519 69.330 17.883 1.00 6.79 91 ALA A N 1
ATOM 722 C CA . ALA A 1 92 ? 64.020 69.239 16.512 1.00 6.16 91 ALA A CA 1
ATOM 723 C C . ALA A 1 92 ? 63.694 70.614 15.928 1.00 6.10 91 ALA A C 1
ATOM 724 O O . ALA A 1 92 ? 64.094 70.944 14.807 1.00 7.41 91 ALA A O 1
ATOM 726 N N . LEU A 1 93 ? 62.991 71.444 16.708 1.00 6.78 92 LEU A N 1
ATOM 727 C CA . LEU A 1 93 ? 62.617 72.774 16.291 1.00 7.07 92 LEU A CA 1
ATOM 728 C C . LEU A 1 93 ? 63.859 73.593 16.005 1.00 7.27 92 LEU A C 1
ATOM 729 O O . LEU A 1 93 ? 63.938 74.316 14.995 1.00 6.91 92 LEU A O 1
ATOM 734 N N . SER A 1 94 ? 64.841 73.501 16.899 1.00 6.31 93 SER A N 1
ATOM 735 C CA . SER A 1 94 ? 66.087 74.276 16.747 1.00 7.03 93 SER A CA 1
ATOM 736 C C . SER A 1 94 ? 66.849 73.888 15.482 1.00 6.30 93 SER A C 1
ATOM 737 O O . SER A 1 94 ? 67.342 74.741 14.733 1.00 8.27 93 SER A O 1
ATOM 740 N N . GLY A 1 95 ? 66.912 72.591 15.174 1.00 6.69 94 GLY A N 1
ATOM 741 C CA . GLY A 1 95 ? 67.647 72.141 13.973 1.00 7.16 94 GLY A CA 1
ATOM 742 C C . GLY A 1 95 ? 66.932 72.565 12.696 1.00 7.42 94 GLY A C 1
ATOM 743 O O . GLY A 1 95 ? 67.584 72.927 11.686 1.00 7.87 94 GLY A O 1
ATOM 744 N N . CYS A 1 96 ? 65.597 72.504 12.718 1.00 7.59 95 CYS A N 1
ATOM 745 C CA . CYS A 1 96 ? 64.818 72.818 11.538 1.00 7.37 95 CYS A CA 1
ATOM 746 C C . CYS A 1 96 ? 64.873 74.313 11.209 1.00 6.96 95 CYS A C 1
ATOM 747 O O . CYS A 1 96 ? 65.097 74.732 10.053 1.00 6.90 95 CYS A O 1
ATOM 750 N N . LEU A 1 97 ? 64.600 75.143 12.212 1.00 6.75 96 LEU A N 1
ATOM 751 C CA . LEU A 1 97 ? 64.670 76.586 12.011 1.00 6.47 96 LEU A CA 1
ATOM 752 C C . LEU A 1 97 ? 66.046 76.987 11.526 1.00 6.02 96 LEU A C 1
ATOM 753 O O . LEU A 1 97 ? 66.164 77.830 10.667 1.00 7.94 96 LEU A O 1
ATOM 758 N N . THR A 1 98 ? 67.097 76.436 12.118 1.00 7.02 97 THR A N 1
ATOM 759 C CA . THR A 1 98 ? 68.465 76.784 11.737 1.00 6.27 97 THR A CA 1
ATOM 760 C C . THR A 1 98 ? 68.779 76.403 10.308 1.00 6.78 97 THR A C 1
ATOM 761 O O . THR A 1 98 ? 69.272 77.234 9.521 1.00 7.30 97 THR A O 1
ATOM 765 N N . THR A 1 99 ? 68.420 75.179 9.950 1.00 6.46 98 THR A N 1
ATOM 766 C CA . THR A 1 99 ? 68.654 74.723 8.576 1.00 7.15 98 THR A CA 1
ATOM 767 C C . THR A 1 99 ? 67.827 75.521 7.580 1.00 7.32 98 THR A C 1
ATOM 768 O O . THR A 1 99 ? 68.284 75.862 6.488 1.00 7.67 98 THR A O 1
ATOM 772 N N . SER A 1 100 ? 66.577 75.789 7.928 1.00 7.10 99 SER A N 1
ATOM 773 C CA A SER A 1 100 ? 65.708 76.559 7.023 0.50 7.53 99 SER A CA 1
ATOM 774 C CA B SER A 1 100 ? 65.716 76.550 7.078 0.50 7.58 99 SER A CA 1
ATOM 775 C C . SER A 1 100 ? 66.304 77.953 6.825 1.00 7.13 99 SER A C 1
ATOM 776 O O . SER A 1 100 ? 66.338 78.462 5.708 1.00 7.77 99 SER A O 1
ATOM 781 N N . LEU A 1 101 ? 66.778 78.577 7.899 1.00 7.24 100 LEU A N 1
ATOM 782 C CA . LEU A 1 101 ? 67.355 79.900 7.795 1.00 7.80 100 LEU A CA 1
ATOM 783 C C . LEU A 1 101 ? 68.569 79.870 6.880 1.00 7.67 100 LEU A C 1
ATOM 784 O O . LEU A 1 101 ? 68.700 80.691 5.959 1.00 7.53 100 LEU A O 1
ATOM 789 N N . VAL A 1 102 ? 69.483 78.948 7.161 1.00 7.91 101 VAL A N 1
ATOM 790 C CA . VAL A 1 102 ? 70.753 78.879 6.446 1.00 7.55 101 VAL A CA 1
ATOM 791 C C . VAL A 1 102 ? 70.579 78.526 4.964 1.00 7.62 101 VAL A C 1
ATOM 792 O O . VAL A 1 102 ? 71.238 79.118 4.091 1.00 7.55 101 VAL A O 1
ATOM 796 N N . ALA A 1 103 ? 69.705 77.552 4.702 1.00 7.20 102 ALA A N 1
ATOM 797 C CA . ALA A 1 103 ? 69.496 77.095 3.317 1.00 8.00 102 ALA A CA 1
ATOM 798 C C . ALA A 1 103 ? 68.795 78.154 2.501 1.00 7.41 102 ALA A C 1
ATOM 799 O O . ALA A 1 103 ? 69.139 78.391 1.325 1.00 7.57 102 ALA A O 1
ATOM 801 N N . HIS A 1 104 ? 67.830 78.855 3.101 1.00 8.30 103 HIS A N 1
ATOM 802 C CA . HIS A 1 104 ? 67.162 79.927 2.361 1.00 8.32 103 HIS A CA 1
ATOM 803 C C . HIS A 1 104 ? 68.074 81.125 2.110 1.00 8.83 103 HIS A C 1
ATOM 804 O O . HIS A 1 104 ? 68.053 81.751 1.026 1.00 9.00 103 HIS A O 1
ATOM 811 N N . ALA A 1 105 ? 68.929 81.434 3.072 1.00 7.61 104 ALA A N 1
ATOM 812 C CA . ALA A 1 105 ? 69.958 82.436 2.844 1.00 7.93 104 ALA A CA 1
ATOM 813 C C . ALA A 1 105 ? 70.921 82.000 1.707 1.00 8.28 104 ALA A C 1
ATOM 814 O O . ALA A 1 105 ? 71.263 82.794 0.830 1.00 8.32 104 ALA A O 1
ATOM 816 N N . ALA A 1 106 ? 71.363 80.735 1.739 1.00 7.39 105 ALA A N 1
ATOM 817 C CA . ALA A 1 106 ? 72.270 80.222 0.701 1.00 7.92 105 ALA A CA 1
ATOM 818 C C . ALA A 1 106 ? 71.670 80.345 -0.672 1.00 8.74 105 ALA A C 1
ATOM 819 O O . ALA A 1 106 ? 72.382 80.767 -1.605 1.00 9.32 105 ALA A O 1
ATOM 821 N N . ALA A 1 107 ? 70.373 80.035 -0.794 1.00 8.99 106 ALA A N 1
ATOM 822 C CA . ALA A 1 107 ? 69.704 80.079 -2.102 1.00 9.81 106 ALA A CA 1
ATOM 823 C C . ALA A 1 107 ? 69.645 81.505 -2.641 1.00 10.37 106 ALA A C 1
ATOM 824 O O . ALA A 1 107 ? 69.620 81.705 -3.872 1.00 10.85 106 ALA A O 1
ATOM 826 N N . ARG A 1 108 ? 69.648 82.481 -1.730 1.00 9.66 107 ARG A N 1
ATOM 827 C CA . ARG A 1 108 ? 69.614 83.912 -2.084 1.00 11.45 107 ARG A CA 1
ATOM 828 C C . ARG A 1 108 ? 71.022 84.481 -2.258 1.00 10.22 107 ARG A C 1
ATOM 829 O O . ARG A 1 108 ? 71.181 85.675 -2.537 1.00 9.50 107 ARG A O 1
ATOM 837 N N . GLY A 1 109 ? 72.050 83.661 -2.049 1.00 9.43 108 GLY A N 1
ATOM 838 C CA . GLY A 1 109 ? 73.445 84.128 -2.140 1.00 9.14 108 GLY A CA 1
ATOM 839 C C . GLY A 1 109 ? 73.904 84.976 -0.967 1.00 9.61 108 GLY A C 1
ATOM 840 O O . GLY A 1 109 ? 74.874 85.734 -1.083 1.00 10.54 108 GLY A O 1
ATOM 841 N N . ILE A 1 110 ? 73.225 84.820 0.168 1.00 9.05 109 ILE A N 1
ATOM 842 C CA A ILE A 1 110 ? 73.523 85.593 1.370 0.50 9.24 109 ILE A CA 1
ATOM 843 C CA B ILE A 1 110 ? 73.528 85.600 1.357 0.50 9.10 109 ILE A CA 1
ATOM 844 C C . ILE A 1 110 ? 74.434 84.799 2.287 1.00 9.00 109 ILE A C 1
ATOM 845 O O . ILE A 1 110 ? 74.007 83.797 2.897 1.00 9.37 109 ILE A O 1
ATOM 854 N N . ALA A 1 111 ? 75.684 85.240 2.379 1.00 8.47 110 ALA A N 1
ATOM 855 C CA . ALA A 1 111 ? 76.673 84.608 3.243 1.00 8.68 110 ALA A CA 1
ATOM 856 C C . ALA A 1 111 ? 76.450 84.935 4.721 1.00 8.70 110 ALA A C 1
ATOM 857 O O . ALA A 1 111 ? 76.275 86.113 5.087 1.00 9.35 110 ALA A O 1
ATOM 859 N N . LEU A 1 112 ? 76.528 83.910 5.566 1.00 7.96 111 LEU A N 1
ATOM 860 C CA . LEU A 1 112 ? 76.446 84.088 7.010 1.00 8.75 111 LEU A CA 1
ATOM 861 C C . LEU A 1 112 ? 77.720 83.561 7.647 1.00 8.74 111 LEU A C 1
ATOM 862 O O . LEU A 1 112 ? 78.205 82.488 7.297 1.00 10.11 111 LEU A O 1
ATOM 867 N N . ARG A 1 113 ? 78.229 84.269 8.648 1.00 8.42 112 ARG A N 1
ATOM 868 C CA . ARG A 1 113 ? 79.434 83.841 9.344 1.00 7.71 112 ARG A CA 1
ATOM 869 C C . ARG A 1 113 ? 79.129 82.911 10.527 1.00 7.43 112 ARG A C 1
ATOM 870 O O . ARG A 1 113 ? 79.896 81.990 10.802 1.00 8.88 112 ARG A O 1
ATOM 878 N N . GLY A 1 114 ? 78.036 83.179 11.239 1.00 6.54 113 GLY A N 1
ATOM 879 C CA . GLY A 1 114 ? 77.695 82.408 12.428 1.00 5.79 113 GLY A CA 1
ATOM 880 C C . GLY A 1 114 ? 76.226 82.561 12.721 1.00 6.86 113 GLY A C 1
ATOM 881 O O . GLY A 1 114 ? 75.637 83.619 12.456 1.00 7.87 113 GLY A O 1
ATOM 882 N N . VAL A 1 115 ? 75.656 81.496 13.266 1.00 6.73 114 VAL A N 1
ATOM 883 C CA . VAL A 1 115 ? 74.240 81.507 13.668 1.00 7.51 114 VAL A CA 1
ATOM 884 C C . VAL A 1 115 ? 74.107 80.716 14.973 1.00 7.82 114 VAL A C 1
ATOM 885 O O . VAL A 1 115 ? 74.624 79.595 15.099 1.00 8.47 114 VAL A O 1
ATOM 889 N N . LYS A 1 116 ? 73.362 81.261 15.932 1.00 7.28 115 LYS A N 1
ATOM 890 C CA . LYS A 1 116 ? 73.006 80.523 17.127 1.00 7.29 115 LYS A CA 1
ATOM 891 C C . LYS A 1 116 ? 71.612 80.921 17.568 1.00 7.10 115 LYS A C 1
ATOM 892 O O . LYS A 1 116 ? 71.070 81.935 17.145 1.00 6.65 115 LYS A O 1
ATOM 898 N N . SER A 1 117 ? 71.046 80.109 18.446 1.00 6.49 116 SER A N 1
ATOM 899 C CA . SER A 1 117 ? 69.686 80.371 18.886 1.00 7.09 116 SER A CA 1
ATOM 900 C C . SER A 1 117 ? 69.429 79.732 20.252 1.00 6.51 116 SER A C 1
ATOM 901 O O . SER A 1 117 ? 70.159 78.829 20.719 1.00 7.69 116 SER A O 1
ATOM 904 N N . ARG A 1 118 ? 68.397 80.274 20.903 1.00 6.88 117 ARG A N 1
ATOM 905 C CA . ARG A 1 118 ? 67.964 79.801 22.228 1.00 7.29 117 ARG A CA 1
ATOM 906 C C . ARG A 1 118 ? 66.446 79.653 22.227 1.00 6.60 117 ARG A C 1
ATOM 907 O O . ARG A 1 118 ? 65.736 80.351 21.492 1.00 7.28 117 ARG A O 1
ATOM 915 N N . TYR A 1 119 ? 65.982 78.705 23.051 1.00 6.24 118 TYR A N 1
ATOM 916 C CA . TYR A 1 119 ? 64.633 78.184 23.037 1.00 6.34 118 TYR A CA 1
ATOM 917 C C . TYR A 1 119 ? 64.117 78.030 24.451 1.00 7.46 118 TYR A C 1
ATOM 918 O O . TYR A 1 119 ? 64.843 77.557 25.308 1.00 7.86 118 TYR A O 1
ATOM 927 N N . GLU A 1 120 ? 62.873 78.425 24.694 1.00 7.85 119 GLU A N 1
ATOM 928 C CA . GLU A 1 120 ? 62.226 78.155 25.983 1.00 7.69 119 GLU A CA 1
ATOM 929 C C . GLU A 1 120 ? 60.747 77.962 25.754 1.00 8.34 119 GLU A C 1
ATOM 930 O O . GLU A 1 120 ? 60.116 78.750 25.089 1.00 9.15 119 GLU A O 1
ATOM 936 N N . GLY A 1 121 ? 60.207 76.887 26.309 1.00 7.95 120 GLY A N 1
ATOM 937 C CA . GLY A 1 121 ? 58.766 76.629 26.230 1.00 7.96 120 GLY A CA 1
ATOM 938 C C . GLY A 1 121 ? 58.168 76.324 27.588 1.00 9.06 120 GLY A C 1
ATOM 939 O O . GLY A 1 121 ? 58.832 75.734 28.437 1.00 8.14 120 GLY A O 1
ATOM 940 N N . ASP A 1 122 ? 56.905 76.715 27.734 1.00 9.36 121 ASP A N 1
ATOM 941 C CA . ASP A 1 122 ? 56.179 76.578 28.979 1.00 10.86 121 ASP A CA 1
ATOM 942 C C . ASP A 1 122 ? 55.237 75.379 28.910 1.00 11.03 121 ASP A C 1
ATOM 943 O O . ASP A 1 122 ? 54.466 75.230 27.946 1.00 11.59 121 ASP A O 1
ATOM 948 N N . ILE A 1 123 ? 55.281 74.535 29.936 1.00 11.47 122 ILE A N 1
ATOM 949 C CA A ILE A 1 123 ? 54.345 73.411 30.087 0.50 11.33 122 ILE A CA 1
ATOM 950 C CA B ILE A 1 123 ? 54.294 73.477 30.072 0.50 11.55 122 ILE A CA 1
ATOM 951 C C . ILE A 1 123 ? 53.840 73.355 31.530 1.00 11.68 122 ILE A C 1
ATOM 952 O O . ILE A 1 123 ? 54.644 73.445 32.469 1.00 10.90 122 ILE A O 1
ATOM 961 N N . ASP A 1 124 ? 52.533 73.196 31.692 1.00 11.56 123 ASP A N 1
ATOM 962 C CA . ASP A 1 124 ? 51.924 72.993 33.012 1.00 12.50 123 ASP A CA 1
ATOM 963 C C . ASP A 1 124 ? 51.534 71.522 33.098 1.00 12.36 123 ASP A C 1
ATOM 964 O O . ASP A 1 124 ? 50.669 71.094 32.359 1.00 11.67 123 ASP A O 1
ATOM 969 N N . LEU A 1 125 ? 52.193 70.778 33.981 1.00 12.81 124 LEU A N 1
ATOM 970 C CA . LEU A 1 125 ? 51.962 69.336 34.141 1.00 14.33 124 LEU A CA 1
ATOM 971 C C . LEU A 1 125 ? 50.572 68.927 34.584 1.00 13.58 124 LEU A C 1
ATOM 972 O O . LEU A 1 125 ? 50.289 67.732 34.595 1.00 14.20 124 LEU A O 1
ATOM 977 N N . ARG A 1 126 ? 49.731 69.863 35.005 1.00 13.10 125 ARG A N 1
ATOM 978 C CA . ARG A 1 126 ? 48.337 69.511 35.301 1.00 13.26 125 ARG A CA 1
ATOM 979 C C . ARG A 1 126 ? 47.623 68.979 34.075 1.00 12.74 125 ARG A C 1
ATOM 980 O O . ARG A 1 126 ? 46.642 68.236 34.199 1.00 14.15 125 ARG A O 1
ATOM 988 N N . GLY A 1 127 ? 48.111 69.346 32.897 1.00 12.34 126 GLY A N 1
ATOM 989 C CA . GLY A 1 127 ? 47.604 68.790 31.653 1.00 12.00 126 GLY A CA 1
ATOM 990 C C . GLY A 1 127 ? 47.862 67.290 31.570 1.00 12.32 126 GLY A C 1
ATOM 991 O O . GLY A 1 127 ? 46.920 66.484 31.537 1.00 12.17 126 GLY A O 1
ATOM 992 N N . PHE A 1 128 ? 49.143 66.929 31.553 1.00 12.02 127 PHE A N 1
ATOM 993 C CA . PHE A 1 128 ? 49.585 65.538 31.564 1.00 12.20 127 PHE A CA 1
ATOM 994 C C . PHE A 1 128 ? 48.922 64.717 32.668 1.00 12.58 127 PHE A C 1
ATOM 995 O O . PHE A 1 128 ? 48.539 63.546 32.450 1.00 11.30 127 PHE A O 1
ATOM 1003 N N . LEU A 1 129 ? 48.772 65.307 33.852 1.00 12.53 128 LEU A N 1
ATOM 1004 C CA . LEU A 1 129 ? 48.225 64.562 34.995 1.00 13.52 128 LEU A CA 1
ATOM 1005 C C . LEU A 1 129 ? 46.695 64.555 35.032 1.00 13.54 128 LEU A C 1
ATOM 1006 O O . LEU A 1 129 ? 46.096 63.930 35.908 1.00 14.45 128 LEU A O 1
ATOM 1011 N N . GLY A 1 130 ? 46.053 65.232 34.094 1.00 14.27 129 GLY A N 1
ATOM 1012 C CA . GLY A 1 130 ? 44.595 65.309 34.072 1.00 15.23 129 GLY A CA 1
ATOM 1013 C C . GLY A 1 130 ? 44.002 66.022 35.287 1.00 16.52 129 GLY A C 1
ATOM 1014 O O . GLY A 1 130 ? 42.933 65.625 35.789 1.00 17.76 129 GLY A O 1
ATOM 1015 N N . LEU A 1 131 ? 44.679 67.059 35.778 1.00 17.85 130 LEU A N 1
ATOM 1016 C CA . LEU A 1 131 ? 44.233 67.769 36.986 1.00 18.65 130 LEU A CA 1
ATOM 1017 C C . LEU A 1 131 ? 43.520 69.077 36.701 1.00 20.63 130 LEU A C 1
ATOM 1018 O O . LEU A 1 131 ? 42.906 69.668 37.607 1.00 21.06 130 LEU A O 1
ATOM 1023 N N . SER A 1 132 ? 43.609 69.552 35.465 1.00 22.20 131 SER A N 1
ATOM 1024 C CA . SER A 1 132 ? 42.887 70.746 35.065 1.00 24.17 131 SER A CA 1
ATOM 1025 C C . SER A 1 132 ? 42.472 70.639 33.612 1.00 25.47 131 SER A C 1
ATOM 1026 O O . SER A 1 132 ? 43.287 70.285 32.748 1.00 25.82 131 SER A O 1
ATOM 1029 N N . GLU A 1 133 ? 41.204 70.944 33.352 1.00 26.55 132 GLU A N 1
ATOM 1030 C CA . GLU A 1 133 ? 40.659 70.902 32.007 1.00 27.38 132 GLU A CA 1
ATOM 1031 C C . GLU A 1 133 ? 40.915 72.221 31.284 1.00 27.64 132 GLU A C 1
ATOM 1032 O O . GLU A 1 133 ? 40.642 72.338 30.095 1.00 29.08 132 GLU A O 1
ATOM 1034 N N . GLU A 1 134 ? 41.448 73.211 31.986 1.00 27.80 133 GLU A N 1
ATOM 1035 C CA . GLU A 1 134 ? 41.783 74.485 31.356 1.00 27.80 133 GLU A CA 1
ATOM 1036 C C . GLU A 1 134 ? 43.136 74.356 30.649 1.00 27.42 133 GLU A C 1
ATOM 1037 O O . GLU A 1 134 ? 43.215 74.398 29.412 1.00 28.88 133 GLU A O 1
ATOM 1039 N N . VAL A 1 135 ? 44.175 74.144 31.455 1.00 25.55 134 VAL A N 1
ATOM 1040 C CA . VAL A 1 135 ? 45.574 74.058 31.024 1.00 23.84 134 VAL A CA 1
ATOM 1041 C C . VAL A 1 135 ? 45.778 73.194 29.769 1.00 20.72 134 VAL A C 1
ATOM 1042 O O . VAL A 1 135 ? 45.222 72.091 29.682 1.00 20.00 134 VAL A O 1
ATOM 1046 N N . PRO A 1 136 ? 46.560 73.692 28.792 1.00 17.90 135 PRO A N 1
ATOM 1047 C CA . PRO A 1 136 ? 46.943 72.771 27.696 1.00 15.22 135 PRO A CA 1
ATOM 1048 C C . PRO A 1 136 ? 47.791 71.604 28.172 1.00 13.51 135 PRO A C 1
ATOM 1049 O O . PRO A 1 136 ? 48.486 71.671 29.186 1.00 11.45 135 PRO A O 1
ATOM 1053 N N . VAL A 1 137 ? 47.699 70.512 27.434 1.00 10.92 136 VAL A N 1
ATOM 1054 C CA . VAL A 1 137 ? 48.527 69.347 27.713 1.00 10.10 136 VAL A CA 1
ATOM 1055 C C . VAL A 1 137 ? 49.930 69.534 27.143 1.00 10.23 136 VAL A C 1
ATOM 1056 O O . VAL A 1 137 ? 50.909 69.190 27.786 1.00 9.76 136 VAL A O 1
ATOM 1060 N N . GLY A 1 138 ? 50.004 70.094 25.939 1.00 9.91 137 GLY A N 1
ATOM 1061 C CA . GLY A 1 138 ? 51.278 70.399 25.298 1.00 9.49 137 GLY A CA 1
ATOM 1062 C C . GLY A 1 138 ? 51.874 71.705 25.761 1.00 9.02 137 GLY A C 1
ATOM 1063 O O . GLY A 1 138 ? 51.413 72.328 26.724 1.00 8.21 137 GLY A O 1
ATOM 1064 N N . TYR A 1 139 ? 52.923 72.097 25.050 1.00 8.53 138 TYR A N 1
ATOM 1065 C CA . TYR A 1 139 ? 53.489 73.426 25.261 1.00 7.91 138 TYR A CA 1
ATOM 1066 C C . TYR A 1 139 ? 52.403 74.490 25.121 1.00 7.76 138 TYR A C 1
ATOM 1067 O O . TYR A 1 139 ? 51.601 74.460 24.190 1.00 8.46 138 TYR A O 1
ATOM 1076 N N . ARG A 1 140 ? 52.415 75.461 26.027 1.00 9.24 139 ARG A N 1
ATOM 1077 C CA . ARG A 1 140 ? 51.498 76.592 25.969 1.00 10.57 139 ARG A CA 1
ATOM 1078 C C . ARG A 1 140 ? 51.956 77.552 24.870 1.00 10.15 139 ARG A C 1
ATOM 1079 O O . ARG A 1 140 ? 51.152 78.140 24.151 1.00 11.32 139 ARG A O 1
ATOM 1087 N N . GLU A 1 141 ? 53.272 77.697 24.761 1.00 9.48 140 GLU A N 1
ATOM 1088 C CA . GLU A 1 141 ? 53.930 78.505 23.745 1.00 8.65 140 GLU A CA 1
ATOM 1089 C C . GLU A 1 141 ? 55.437 78.185 23.813 1.00 7.41 140 GLU A C 1
ATOM 1090 O O . GLU A 1 141 ? 55.941 77.640 24.817 1.00 8.14 140 GLU A O 1
ATOM 1096 N N . ILE A 1 142 ? 56.151 78.568 22.764 1.00 7.63 141 ILE A N 1
ATOM 1097 C CA . ILE A 1 142 ? 57.590 78.441 22.686 1.00 7.68 141 ILE A CA 1
ATOM 1098 C C . ILE A 1 142 ? 58.125 79.765 22.210 1.00 7.78 141 ILE A C 1
ATOM 1099 O O . ILE A 1 142 ? 57.579 80.349 21.261 1.00 8.17 141 ILE A O 1
ATOM 1104 N N . ARG A 1 143 ? 59.193 80.216 22.879 1.00 7.79 142 ARG A N 1
ATOM 1105 C CA . ARG A 1 143 ? 59.896 81.461 22.543 1.00 7.47 142 ARG A CA 1
ATOM 1106 C C . ARG A 1 143 ? 61.301 81.163 22.038 1.00 7.77 142 ARG A C 1
ATOM 1107 O O . ARG A 1 143 ? 62.035 80.428 22.691 1.00 7.32 142 ARG A O 1
ATOM 1115 N N . VAL A 1 144 ? 61.637 81.704 20.869 1.00 7.29 143 VAL A N 1
ATOM 1116 C CA . VAL A 1 144 ? 62.924 81.453 20.223 1.00 7.34 143 VAL A CA 1
ATOM 1117 C C . VAL A 1 144 ? 63.572 82.793 19.908 1.00 7.80 143 VAL A C 1
ATOM 1118 O O . VAL A 1 144 ? 62.912 83.713 19.427 1.00 7.13 143 VAL A O 1
ATOM 1122 N N . PHE A 1 145 ? 64.876 82.870 20.142 1.00 8.01 144 PHE A N 1
ATOM 1123 C CA . PHE A 1 145 ? 65.688 84.013 19.723 1.00 7.26 144 PHE A CA 1
ATOM 1124 C C . PHE A 1 145 ? 66.857 83.531 18.868 1.00 7.38 144 PHE A C 1
ATOM 1125 O O . PHE A 1 145 ? 67.510 82.538 19.204 1.00 8.86 144 PHE A O 1
ATOM 1133 N N . PHE A 1 146 ? 67.115 84.231 17.769 1.00 7.76 145 PHE A N 1
ATOM 1134 C CA . PHE A 1 146 ? 68.278 83.979 16.921 1.00 7.04 145 PHE A CA 1
ATOM 1135 C C . PHE A 1 146 ? 69.283 85.105 16.991 1.00 7.52 145 PHE A C 1
ATOM 1136 O O . PHE A 1 146 ? 68.919 86.284 17.060 1.00 7.19 145 PHE A O 1
ATOM 1144 N N . SER A 1 147 ? 70.561 84.732 16.936 1.00 7.16 146 SER A N 1
ATOM 1145 C CA . SER A 1 147 ? 71.650 85.667 16.728 1.00 8.03 146 SER A CA 1
ATOM 1146 C C . SER A 1 147 ? 72.382 85.283 15.467 1.00 8.19 146 SER A C 1
ATOM 1147 O O . SER A 1 147 ? 72.728 84.111 15.289 1.00 8.49 146 SER A O 1
ATOM 1150 N N . ILE A 1 148 ? 72.564 86.247 14.566 1.00 8.04 147 ILE A N 1
ATOM 1151 C CA . ILE A 1 148 ? 73.155 86.026 13.243 1.00 8.33 147 ILE A CA 1
ATOM 1152 C C . ILE A 1 148 ? 74.345 86.967 13.039 1.00 8.62 147 ILE A C 1
ATOM 1153 O O . ILE A 1 148 ? 74.163 88.195 13.091 1.00 9.20 147 ILE A O 1
ATOM 1158 N N . ASP A 1 149 ? 75.542 86.397 12.825 1.00 8.15 148 ASP A N 1
ATOM 1159 C CA . ASP A 1 149 ? 76.739 87.176 12.556 1.00 8.37 148 ASP A CA 1
ATOM 1160 C C . ASP A 1 149 ? 76.886 87.218 11.046 1.00 8.15 148 ASP A C 1
ATOM 1161 O O . ASP A 1 149 ? 77.152 86.202 10.406 1.00 8.23 148 ASP A O 1
ATOM 1166 N N . ALA A 1 150 ? 76.666 88.392 10.486 1.00 7.94 149 ALA A N 1
ATOM 1167 C CA . ALA A 1 150 ? 76.698 88.566 9.046 1.00 8.00 149 ALA A CA 1
ATOM 1168 C C . ALA A 1 150 ? 76.729 90.036 8.731 1.00 9.95 149 ALA A C 1
ATOM 1169 O O . ALA A 1 150 ? 76.347 90.857 9.538 1.00 8.54 149 ALA A O 1
ATOM 1171 N N . ASP A 1 151 ? 77.131 90.337 7.512 1.00 11.24 150 ASP A N 1
ATOM 1172 C CA A ASP A 1 151 ? 77.146 91.680 6.968 0.50 12.02 150 ASP A CA 1
ATOM 1173 C CA B ASP A 1 151 ? 77.100 91.718 7.036 0.50 12.40 150 ASP A CA 1
ATOM 1174 C C . ASP A 1 151 ? 75.737 92.048 6.495 1.00 12.20 150 ASP A C 1
ATOM 1175 O O . ASP A 1 151 ? 75.518 92.220 5.289 1.00 14.53 150 ASP A O 1
ATOM 1184 N N . LEU A 1 152 ? 74.806 92.140 7.435 1.00 10.46 151 LEU A N 1
ATOM 1185 C CA . LEU A 1 152 ? 73.439 92.456 7.163 1.00 10.04 151 LEU A CA 1
ATOM 1186 C C . LEU A 1 152 ? 72.911 93.430 8.188 1.00 9.43 151 LEU A C 1
ATOM 1187 O O . LEU A 1 152 ? 73.385 93.454 9.321 1.00 9.57 151 LEU A O 1
ATOM 1192 N N . THR A 1 153 ? 71.864 94.164 7.820 1.00 8.62 152 THR A N 1
ATOM 1193 C CA . THR A 1 153 ? 71.192 95.049 8.749 1.00 9.11 152 THR A CA 1
ATOM 1194 C C . THR A 1 153 ? 70.290 94.207 9.653 1.00 8.50 152 THR A C 1
ATOM 1195 O O . THR A 1 153 ? 69.970 93.030 9.347 1.00 8.52 152 THR A O 1
ATOM 1199 N N . ASP A 1 154 ? 69.841 94.795 10.753 1.00 9.43 153 ASP A N 1
ATOM 1200 C CA . ASP A 1 154 ? 68.875 94.096 11.612 1.00 9.49 153 ASP A CA 1
ATOM 1201 C C . ASP A 1 154 ? 67.597 93.739 10.841 1.00 8.99 153 ASP A C 1
ATOM 1202 O O . ASP A 1 154 ? 67.102 92.642 10.978 1.00 8.60 153 ASP A O 1
ATOM 1207 N N . GLY A 1 155 ? 67.100 94.654 10.023 1.00 9.06 154 GLY A N 1
ATOM 1208 C CA . GLY A 1 155 ? 65.921 94.352 9.217 1.00 8.36 154 GLY A CA 1
ATOM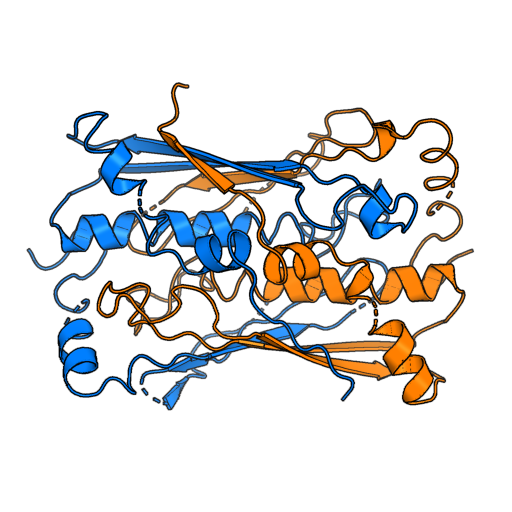 1209 C C . GLY A 1 155 ? 66.111 93.160 8.288 1.00 8.35 154 GLY A C 1
ATOM 1210 O O . GLY A 1 155 ? 65.212 92.314 8.161 1.00 9.92 154 GLY A O 1
ATOM 1211 N N . GLN A 1 156 ? 67.280 93.080 7.640 1.00 8.79 155 GLN A N 1
ATOM 1212 C CA A GLN A 1 156 ? 67.592 91.955 6.775 0.50 8.48 155 GLN A CA 1
ATOM 1213 C CA B GLN A 1 156 ? 67.659 91.942 6.775 0.50 8.74 155 GLN A CA 1
ATOM 1214 C C . GLN A 1 156 ? 67.722 90.652 7.570 1.00 8.47 155 GLN A C 1
ATOM 1215 O O . GLN A 1 156 ? 67.319 89.598 7.103 1.00 8.50 155 GLN A O 1
ATOM 1226 N N . LYS A 1 157 ? 68.261 90.728 8.786 1.00 7.48 156 LYS A N 1
ATOM 1227 C CA . LYS A 1 157 ? 68.307 89.581 9.669 1.00 7.20 156 LYS A CA 1
ATOM 1228 C C . LYS A 1 157 ? 66.902 89.122 10.045 1.00 7.95 156 LYS A C 1
ATOM 1229 O O . LYS A 1 157 ? 66.595 87.918 10.022 1.00 7.92 156 LYS A O 1
ATOM 1235 N N . GLU A 1 158 ? 66.043 90.083 10.364 1.00 7.29 157 GLU A N 1
ATOM 1236 C CA . GLU A 1 158 ? 64.661 89.765 10.701 1.00 8.72 157 GLU A CA 1
ATOM 1237 C C . GLU A 1 158 ? 63.956 89.093 9.524 1.00 8.88 157 GLU A C 1
ATOM 1238 O O . GLU A 1 158 ? 63.173 88.151 9.730 1.00 7.73 157 GLU A O 1
ATOM 1244 N N . GLU A 1 159 ? 64.271 89.508 8.296 1.00 8.76 158 GLU A N 1
ATOM 1245 C CA . GLU A 1 159 ? 63.693 88.873 7.085 1.00 9.87 158 GLU A CA 1
ATOM 1246 C C . GLU A 1 159 ? 64.117 87.414 6.937 1.00 9.58 158 GLU A C 1
ATOM 1247 O O . GLU A 1 159 ? 63.301 86.539 6.618 1.00 10.10 158 GLU A O 1
ATOM 1250 N N . LEU A 1 160 ? 65.407 87.142 7.164 1.00 9.13 159 LEU A N 1
ATOM 1251 C CA . LEU A 1 160 ? 65.912 85.784 7.130 1.00 8.84 159 LEU A CA 1
ATOM 1252 C C . LEU A 1 160 ? 65.170 84.910 8.135 1.00 8.23 159 LEU A C 1
ATOM 1253 O O . LEU A 1 160 ? 64.885 83.736 7.874 1.00 8.78 159 LEU A O 1
ATOM 1258 N N . ILE A 1 161 ? 64.914 85.471 9.312 1.00 7.36 160 ILE A N 1
ATOM 1259 C CA . ILE A 1 161 ? 64.229 84.747 10.367 1.00 7.43 160 ILE A CA 1
ATOM 1260 C C . ILE A 1 161 ? 62.776 84.479 9.971 1.00 7.46 160 ILE A C 1
ATOM 1261 O O . ILE A 1 161 ? 62.253 83.383 10.196 1.00 7.66 160 ILE A O 1
ATOM 1266 N N . ARG A 1 162 ? 62.115 85.445 9.369 1.00 8.78 161 ARG A N 1
ATOM 1267 C CA . ARG A 1 162 ? 60.721 85.253 8.931 1.00 9.93 161 ARG A CA 1
ATOM 1268 C C . ARG A 1 162 ? 60.676 84.145 7.882 1.00 10.10 161 ARG A C 1
ATOM 1269 O O . ARG A 1 162 ? 59.783 83.252 7.912 1.00 9.42 161 ARG A O 1
ATOM 1295 N N . ALA A 1 164 ? 62.880 81.698 7.558 1.00 8.83 163 ALA A N 1
ATOM 1296 C CA . ALA A 1 164 ? 63.160 80.463 8.246 1.00 9.26 163 ALA A CA 1
ATOM 1297 C C . ALA A 1 164 ? 61.884 79.808 8.786 1.00 9.30 163 ALA A C 1
ATOM 1298 O O . ALA A 1 164 ? 61.648 78.606 8.609 1.00 8.80 163 ALA A O 1
ATOM 1300 N N . GLN A 1 165 ? 61.048 80.611 9.456 1.00 9.52 164 GLN A N 1
ATOM 1301 C CA . GLN A 1 165 ? 59.784 80.170 10.015 1.00 10.64 164 GLN A CA 1
ATOM 1302 C C . GLN A 1 165 ? 58.849 79.718 8.936 1.00 10.42 164 GLN A C 1
ATOM 1303 O O . GLN A 1 165 ? 58.242 78.643 9.015 1.00 10.35 164 GLN A O 1
ATOM 1309 N N . LYS A 1 166 ? 58.746 80.519 7.885 1.00 9.76 165 LYS A N 1
ATOM 1310 C CA A LYS A 1 166 ? 57.781 80.237 6.822 0.50 10.20 165 LYS A CA 1
ATOM 1311 C CA B LYS A 1 166 ? 57.791 80.241 6.801 0.50 9.99 165 LYS A CA 1
ATOM 1312 C C . LYS A 1 166 ? 58.023 78.848 6.220 1.00 10.03 165 LYS A C 1
ATOM 1313 O O . LYS A 1 166 ? 57.065 78.094 5.985 1.00 10.45 165 LYS A O 1
ATOM 1324 N N . TYR A 1 167 ? 59.292 78.499 6.007 1.00 9.04 166 TYR A N 1
ATOM 1325 C CA . TYR A 1 167 ? 59.643 77.276 5.265 1.00 9.80 166 TYR A CA 1
ATOM 1326 C C . TYR A 1 167 ? 60.065 76.100 6.131 1.00 8.89 166 TYR A C 1
ATOM 1327 O O . TYR A 1 167 ? 60.414 75.068 5.601 1.00 10.55 166 TYR A O 1
ATOM 1336 N N . SER A 1 168 ? 60.026 76.251 7.454 1.00 8.01 167 SER A N 1
ATOM 1337 C CA . SER A 1 168 ? 60.471 75.186 8.371 1.00 7.45 167 SER A CA 1
ATOM 1338 C C . SER A 1 168 ? 59.400 74.117 8.651 1.00 7.86 167 SER A C 1
ATOM 1339 O O . SER A 1 168 ? 58.381 74.428 9.245 1.00 7.71 167 SER A O 1
ATOM 1342 N N . PRO A 1 169 ? 59.648 72.864 8.228 1.00 7.61 168 PRO A N 1
ATOM 1343 C CA . PRO A 1 169 ? 58.668 71.827 8.576 1.00 7.56 168 PRO A CA 1
ATOM 1344 C C . PRO A 1 169 ? 58.339 71.647 10.049 1.00 8.01 168 PRO A C 1
ATOM 1345 O O . PRO A 1 169 ? 57.174 71.536 10.397 1.00 7.78 168 PRO A O 1
ATOM 1349 N N . VAL A 1 170 ? 59.350 71.655 10.912 1.00 7.72 169 VAL A N 1
ATOM 1350 C CA . VAL A 1 170 ? 59.062 71.488 12.350 1.00 8.09 169 VAL A CA 1
ATOM 1351 C C . VAL A 1 170 ? 58.342 72.705 12.917 1.00 7.96 169 VAL A C 1
ATOM 1352 O O . VAL A 1 170 ? 57.406 72.570 13.711 1.00 8.42 169 VAL A O 1
ATOM 1356 N N . TYR A 1 171 ? 58.745 73.908 12.510 1.00 7.44 170 TYR A N 1
ATOM 1357 C CA . TYR A 1 171 ? 58.039 75.099 12.952 1.00 8.85 170 TYR A CA 1
ATOM 1358 C C . TYR A 1 171 ? 56.537 75.005 12.638 1.00 7.74 170 TYR A C 1
ATOM 1359 O O . TYR A 1 171 ? 55.658 75.227 13.486 1.00 7.82 170 TYR A O 1
ATOM 1368 N N . ASN A 1 172 ? 56.250 74.636 11.395 1.00 7.50 171 ASN A N 1
ATOM 1369 C CA . ASN A 1 172 ? 54.875 74.581 10.941 1.00 8.16 171 ASN A CA 1
ATOM 1370 C C . ASN A 1 172 ? 54.101 73.424 11.557 1.00 8.45 171 ASN A C 1
ATOM 1371 O O . ASN A 1 172 ? 52.893 73.573 11.828 1.00 9.50 171 ASN A O 1
ATOM 1376 N N . THR A 1 173 ? 54.793 72.334 11.891 1.00 8.23 172 THR A N 1
ATOM 13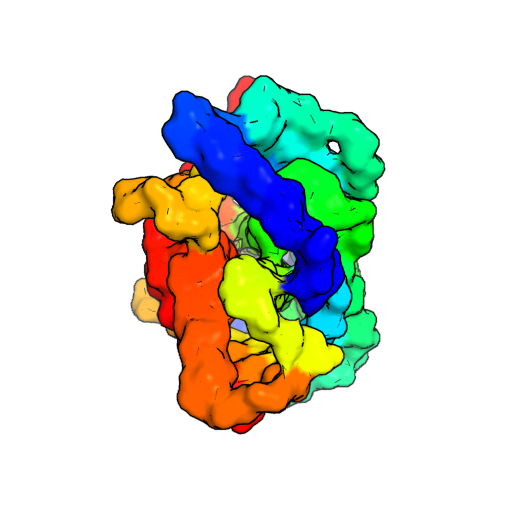77 C CA . THR A 1 173 ? 54.157 71.195 12.556 1.00 8.26 172 THR A CA 1
ATOM 1378 C C . THR A 1 173 ? 53.794 71.539 14.010 1.00 7.88 172 THR A C 1
ATOM 1379 O O . THR A 1 173 ? 52.756 71.068 14.525 1.00 8.57 172 THR A O 1
ATOM 1383 N N . VAL A 1 174 ? 54.592 72.388 14.658 1.00 7.69 173 VAL A N 1
ATOM 1384 C CA . VAL A 1 174 ? 54.269 72.898 15.966 1.00 7.85 173 VAL A CA 1
ATOM 1385 C C . VAL A 1 174 ? 53.161 73.932 15.908 1.00 9.03 173 VAL A C 1
ATOM 1386 O O . VAL A 1 174 ? 52.135 73.774 16.548 1.00 8.50 173 VAL A O 1
ATOM 1390 N N . ALA A 1 175 ? 53.327 74.955 15.063 1.00 8.70 174 ALA A N 1
ATOM 1391 C CA . ALA A 1 175 ? 52.448 76.122 15.080 1.00 8.43 174 ALA A CA 1
ATOM 1392 C C . ALA A 1 175 ? 51.063 75.887 14.489 1.00 8.88 174 ALA A C 1
ATOM 1393 O O . ALA A 1 175 ? 50.142 76.656 14.746 1.00 9.84 174 ALA A O 1
ATOM 1395 N N . LYS A 1 176 ? 50.934 74.835 13.685 1.00 9.09 175 LYS A N 1
ATOM 1396 C CA A LYS A 1 176 ? 49.672 74.466 13.041 0.50 9.46 175 LYS A CA 1
ATOM 1397 C CA B LYS A 1 176 ? 49.659 74.494 13.068 0.50 9.45 175 LYS A CA 1
ATOM 1398 C C . LYS A 1 176 ? 49.223 73.104 13.551 1.00 9.77 175 LYS A C 1
ATOM 1399 O O . LYS A 1 176 ? 50.040 72.356 14.073 1.00 9.96 175 LYS A O 1
ATOM 1410 N N . PRO A 1 177 ? 47.933 72.752 13.383 1.00 9.61 176 PRO A N 1
ATOM 1411 C CA . PRO A 1 177 ? 47.474 71.401 13.748 1.00 10.21 176 PRO A CA 1
ATOM 1412 C C . PRO A 1 177 ? 47.875 70.381 12.706 1.00 10.40 176 PRO A C 1
ATOM 1413 O O . PRO A 1 177 ? 47.567 70.569 11.538 1.00 12.44 176 PRO A O 1
ATOM 1417 N N . VAL A 1 178 ? 48.599 69.336 13.096 1.00 9.28 177 VAL A N 1
ATOM 1418 C CA . VAL A 1 178 ? 48.941 68.246 12.168 1.00 9.07 177 VAL A CA 1
ATOM 1419 C C . VAL A 1 178 ? 48.336 66.968 12.727 1.00 8.98 177 VAL A C 1
ATOM 1420 O O . VAL A 1 178 ? 48.563 66.633 13.891 1.00 9.12 177 VAL A O 1
ATOM 1424 N N . PRO A 1 179 ? 47.554 66.256 11.903 1.00 9.82 178 PRO A N 1
ATOM 1425 C CA . PRO A 1 179 ? 46.949 65.038 12.424 1.00 10.15 178 PRO A CA 1
ATOM 1426 C C . PRO A 1 179 ? 47.959 63.912 12.699 1.00 9.38 178 PRO A C 1
ATOM 1427 O O . PRO A 1 179 ? 48.907 63.705 11.943 1.00 8.71 178 PRO A O 1
ATOM 1431 N N . VAL A 1 180 ? 47.747 63.232 13.844 1.00 8.76 179 VAL A N 1
ATOM 1432 C CA . VAL A 1 180 ? 48.551 62.117 14.264 1.00 9.54 179 VAL A CA 1
ATOM 1433 C C . VAL A 1 180 ? 47.612 60.955 14.607 1.00 8.24 179 VAL A C 1
ATOM 1434 O O . VAL A 1 180 ? 46.856 61.037 15.579 1.00 9.81 179 VAL A O 1
ATOM 1438 N N . ALA A 1 181 ? 47.652 59.888 13.791 1.00 8.30 180 ALA A N 1
ATOM 1439 C CA . ALA A 1 181 ? 46.854 58.697 14.033 1.00 7.76 180 ALA A CA 1
ATOM 1440 C C . ALA A 1 181 ? 47.698 57.750 14.882 1.00 8.69 180 ALA A C 1
ATOM 1441 O O . ALA A 1 181 ? 48.835 57.443 14.524 1.00 9.71 180 ALA A O 1
ATOM 1443 N N . VAL A 1 182 ? 47.149 57.297 16.008 1.00 8.62 181 VAL A N 1
ATOM 1444 C CA . VAL A 1 182 ? 47.862 56.355 16.871 1.00 9.92 181 VAL A CA 1
ATOM 1445 C C . VAL A 1 182 ? 46.991 55.138 17.079 1.00 10.31 181 VAL A C 1
ATOM 1446 O O . VAL A 1 182 ? 45.868 55.277 17.584 1.00 12.15 181 VAL A O 1
ATOM 1450 N N . LEU A 1 183 ? 47.504 53.995 16.653 1.00 9.85 182 LEU A N 1
ATOM 1451 C CA A LEU A 1 183 ? 46.769 52.723 16.426 0.50 10.01 182 LEU A CA 1
ATOM 1452 C CA B LEU A 1 183 ? 46.685 52.817 16.668 0.50 10.01 182 LEU A CA 1
ATOM 1453 C C . LEU A 1 183 ? 47.426 51.587 17.187 1.00 9.21 182 LEU A C 1
ATOM 1454 O O . LEU A 1 183 ? 48.640 51.575 17.348 1.00 8.56 182 LEU A O 1
ATOM 1463 N N . LEU A 1 184 ? 46.643 50.579 17.531 1.00 9.49 183 LEU A N 1
ATOM 1464 C CA . LEU A 1 184 ? 47.167 49.324 18.007 1.00 8.95 183 LEU A CA 1
ATOM 1465 C C . LEU A 1 184 ? 47.577 48.468 16.807 1.00 11.57 183 LEU A C 1
ATOM 1466 O O . LEU A 1 184 ? 46.800 48.304 15.854 1.00 12.14 183 LEU A O 1
ATOM 1471 N N . ASP A 1 185 ? 48.762 47.896 16.870 1.00 12.59 184 ASP A N 1
ATOM 1472 C CA . ASP A 1 185 ?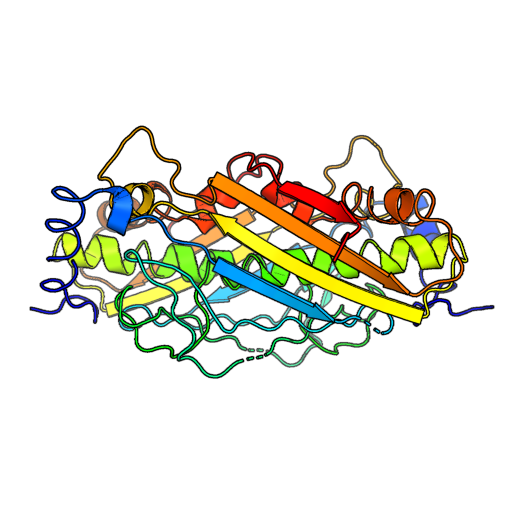 49.178 46.799 15.993 1.00 16.32 184 ASP A CA 1
ATOM 1473 C C . ASP A 1 185 ? 48.776 45.510 16.707 1.00 17.42 184 ASP A C 1
ATOM 1474 O O . ASP A 1 185 ? 49.415 45.106 17.693 1.00 19.32 184 ASP A O 1
ATOM 1479 N N . ARG A 1 186 ? 47.722 44.879 16.231 1.00 19.75 185 ARG A N 1
ATOM 1480 N N . THR B 2 6 ? 55.710 50.980 46.197 1.00 23.49 5 THR B N 1
ATOM 1481 C CA . THR B 2 6 ? 54.716 50.424 45.216 1.00 23.14 5 THR B CA 1
ATOM 1482 C C . THR B 2 6 ? 55.049 50.968 43.838 1.00 20.97 5 THR B C 1
ATOM 1483 O O . THR B 2 6 ? 54.956 52.200 43.556 1.00 22.34 5 THR B O 1
ATOM 1487 N N . VAL B 2 7 ? 55.503 50.055 43.000 1.00 17.28 6 VAL B N 1
ATOM 1488 C CA . VAL B 2 7 ? 56.058 50.423 41.717 1.00 15.06 6 VAL B CA 1
ATOM 1489 C C . VAL B 2 7 ? 55.336 49.582 40.691 1.00 12.98 6 VAL B C 1
ATOM 1490 O O . VAL B 2 7 ? 55.170 48.369 40.877 1.00 12.04 6 VAL B O 1
ATOM 1494 N N . VAL B 2 8 ? 54.845 50.247 39.647 1.00 11.23 7 VAL B N 1
ATOM 1495 C CA . VAL B 2 8 ? 54.185 49.567 38.535 1.00 10.12 7 VAL B CA 1
ATOM 1496 C C . VAL B 2 8 ? 54.851 50.077 37.272 1.00 9.33 7 VAL B C 1
ATOM 1497 O O . VAL B 2 8 ? 55.017 51.289 37.111 1.00 8.55 7 VAL B O 1
ATOM 1501 N N . ASN B 2 9 ? 55.280 49.161 36.420 1.00 9.46 8 ASN B N 1
ATOM 1502 C CA . ASN B 2 9 ? 55.971 49.498 35.165 1.00 9.52 8 ASN B CA 1
ATOM 1503 C C . ASN B 2 9 ? 57.207 50.351 35.371 1.00 10.55 8 ASN B C 1
ATOM 1504 O O . ASN B 2 9 ? 57.543 51.166 34.521 1.00 10.33 8 ASN B O 1
ATOM 1509 N N . GLY B 2 10 ? 57.909 50.111 36.472 1.00 11.72 9 GLY B N 1
ATOM 1510 C CA . GLY B 2 10 ? 59.087 50.908 36.785 1.00 12.59 9 GLY B CA 1
ATOM 1511 C C . GLY B 2 10 ? 58.816 52.334 37.191 1.00 13.72 9 GLY B C 1
ATOM 1512 O O . GLY B 2 10 ? 59.740 53.139 37.301 1.00 15.22 9 GLY B O 1
ATOM 1513 N N . VAL B 2 11 ? 57.553 52.669 37.433 1.00 14.98 10 VAL B N 1
ATOM 1514 C CA . VAL B 2 11 ? 57.186 54.011 37.839 1.00 15.40 10 VAL B CA 1
ATOM 1515 C C . VAL B 2 11 ? 56.877 53.992 39.332 1.00 15.84 10 VAL B C 1
ATOM 1516 O O . VAL B 2 11 ? 56.093 53.154 39.820 1.00 15.17 10 VAL B O 1
ATOM 1520 N N . ASN B 2 12 ? 57.504 54.912 40.060 1.00 17.01 11 ASN B N 1
ATOM 1521 C CA . ASN B 2 12 ? 57.201 55.092 41.473 1.00 17.67 11 ASN B CA 1
ATOM 1522 C C . ASN B 2 12 ? 55.829 55.733 41.615 1.00 18.66 11 ASN B C 1
ATOM 1523 O O . ASN B 2 12 ? 55.667 56.952 41.465 1.00 18.08 11 ASN B O 1
ATOM 1528 N N . VAL B 2 13 ? 54.838 54.901 41.905 1.00 18.86 12 VAL B N 1
ATOM 1529 C CA . VAL B 2 13 ? 53.457 55.341 41.925 1.00 20.06 12 VAL B CA 1
ATOM 1530 C C . VAL B 2 13 ? 53.171 56.146 43.198 1.00 20.21 12 VAL B C 1
ATOM 1531 O O . VAL B 2 13 ? 52.296 57.023 43.205 1.00 20.91 12 VAL B O 1
ATOM 1535 N N . ASP B 2 14 ? 53.932 55.874 44.248 1.00 20.69 13 ASP B N 1
ATOM 1536 C CA . ASP B 2 14 ? 53.846 56.655 45.489 1.00 21.40 13 ASP B CA 1
ATOM 1537 C C . ASP B 2 14 ? 54.315 58.098 45.264 1.00 21.37 13 ASP B C 1
ATOM 1538 O O . ASP B 2 14 ? 53.653 59.051 45.699 1.00 21.91 13 ASP B O 1
ATOM 1543 N N . GLN B 2 15 ? 55.437 58.262 44.569 1.00 21.63 14 GLN B N 1
ATOM 1544 C CA . GLN B 2 15 ? 55.914 59.603 44.191 1.00 21.33 14 GLN B CA 1
ATOM 1545 C C . GLN B 2 15 ? 54.923 60.314 43.290 1.00 21.54 14 GLN B C 1
ATOM 1546 O O . GLN B 2 15 ? 54.686 61.517 43.436 1.00 20.40 14 GLN B O 1
ATOM 1552 N N . LEU B 2 16 ? 54.367 59.574 42.328 1.00 20.91 15 LEU B N 1
ATOM 1553 C CA . LEU B 2 16 ? 53.366 60.123 41.442 1.00 20.76 15 LEU B CA 1
ATOM 1554 C C . LEU B 2 16 ? 52.150 60.671 42.207 1.00 21.15 15 LEU B C 1
ATOM 1555 O O . LEU B 2 16 ? 51.736 61.819 41.983 1.00 20.91 15 LEU B O 1
ATOM 1573 N N . ALA B 2 18 ? 51.935 61.443 45.342 1.00 20.66 17 ALA B N 1
ATOM 1574 C CA . ALA B 2 18 ? 52.448 62.513 46.197 1.00 20.72 17 ALA B CA 1
ATOM 1575 C C . ALA B 2 18 ? 52.563 63.827 45.436 1.00 20.56 17 ALA B C 1
ATOM 1576 O O . ALA B 2 18 ? 52.219 64.898 45.954 1.00 21.16 17 ALA B O 1
ATOM 1578 N N . THR B 2 19 ? 53.094 63.740 44.222 1.00 20.42 18 THR B N 1
ATOM 1579 C CA . THR B 2 19 ? 53.267 64.896 43.376 1.00 20.09 18 THR B CA 1
ATOM 1580 C C . THR B 2 19 ? 51.902 65.478 43.049 1.00 19.74 18 THR B C 1
ATOM 1581 O O . THR B 2 19 ? 51.728 66.693 43.105 1.00 20.12 18 THR B O 1
ATOM 1585 N N . ILE B 2 20 ? 50.940 64.611 42.719 1.00 18.23 19 ILE B N 1
ATOM 1586 C CA . ILE B 2 20 ? 49.579 65.047 42.381 1.00 17.92 19 ILE B CA 1
ATOM 1587 C C . ILE B 2 20 ? 48.931 65.801 43.560 1.00 17.97 19 ILE B C 1
ATOM 1588 O O . ILE B 2 20 ? 48.260 66.825 43.365 1.00 17.82 19 ILE B O 1
ATOM 1593 N N . GLU B 2 21 ? 49.108 65.286 44.765 1.00 18.07 20 GLU B N 1
ATOM 1594 C CA . GLU B 2 21 ? 48.466 65.912 45.921 1.00 18.37 20 GLU B CA 1
ATOM 1595 C C . GLU B 2 21 ? 49.081 67.281 46.173 1.00 18.33 20 GLU B C 1
ATOM 1596 O O . GLU B 2 21 ? 48.353 68.258 46.467 1.00 18.64 20 GLU B O 1
ATOM 1602 N N . GLN B 2 22 ? 50.405 67.346 46.061 1.00 17.66 21 GLN B N 1
ATOM 1603 C CA A GLN B 2 22 ? 51.136 68.612 46.201 0.50 17.33 21 GLN B CA 1
ATOM 1604 C CA B GLN B 2 22 ? 51.124 68.609 46.209 0.50 17.39 21 GLN B CA 1
ATOM 1605 C C . GLN B 2 22 ? 50.683 69.649 45.176 1.00 17.28 21 GLN B C 1
ATOM 1606 O O . GLN B 2 22 ? 50.593 70.842 45.488 1.00 16.21 21 GLN B O 1
ATOM 1611 N N . ILE B 2 23 ? 50.425 69.204 43.953 1.00 16.53 22 ILE B N 1
ATOM 1612 C CA . ILE B 2 23 ? 49.980 70.099 42.890 1.00 16.41 22 ILE B CA 1
ATOM 1613 C C . ILE B 2 23 ? 48.550 70.608 43.154 1.00 16.56 22 ILE B C 1
ATOM 1614 O O . ILE B 2 23 ? 48.259 71.785 42.945 1.00 15.85 22 ILE B O 1
ATOM 1619 N N . LYS B 2 24 ? 47.668 69.731 43.617 1.00 16.70 23 LYS B N 1
ATOM 1620 C CA . LYS B 2 24 ? 46.309 70.149 43.953 1.00 17.21 23 LYS B CA 1
ATOM 1621 C C . LYS B 2 24 ? 46.318 71.287 44.984 1.00 17.19 23 LYS B C 1
ATOM 1622 O O . LYS B 2 24 ? 45.523 72.233 44.875 1.00 18.13 23 LYS B O 1
ATOM 1628 N N . ALA B 2 25 ? 47.196 71.180 45.986 1.00 15.59 24 ALA B N 1
ATOM 1629 C CA . ALA B 2 25 ? 47.353 72.213 47.014 1.00 15.59 24 ALA B CA 1
ATOM 1630 C C . ALA B 2 25 ? 48.047 73.485 46.528 1.00 15.30 24 ALA B C 1
ATOM 1631 O O . ALA B 2 25 ? 47.732 74.602 46.971 1.00 15.94 24 ALA B O 1
ATOM 1633 N N . LYS B 2 26 ? 49.019 73.299 45.638 1.00 15.43 25 LYS B N 1
ATOM 1634 C CA . LYS B 2 26 ? 49.887 74.368 45.190 1.00 15.87 25 LYS B CA 1
ATOM 1635 C C . LYS B 2 26 ? 50.095 74.216 43.704 1.00 15.50 25 LYS B C 1
ATOM 1636 O O . LYS B 2 26 ? 51.112 73.697 43.274 1.00 15.73 25 LYS B O 1
ATOM 1642 N N . PRO B 2 27 ? 49.095 74.623 42.904 1.00 15.42 26 PRO B N 1
ATOM 1643 C CA . PRO B 2 27 ? 49.140 74.389 41.444 1.00 14.85 26 PRO B CA 1
ATOM 1644 C C . PRO B 2 27 ? 50.373 74.921 40.710 1.00 13.99 26 PRO B C 1
ATOM 1645 O O . PRO B 2 27 ? 50.740 74.376 39.657 1.00 14.55 26 PRO B O 1
ATOM 1649 N N . GLU B 2 28 ? 50.988 75.975 41.236 1.00 12.65 27 GLU B N 1
ATOM 1650 C CA . GLU B 2 28 ? 52.199 76.551 40.609 1.00 13.54 27 GLU B CA 1
ATOM 1651 C C . GLU B 2 28 ? 53.412 75.591 40.521 1.00 14.01 27 GLU B C 1
ATOM 1652 O O . GLU B 2 28 ? 54.274 75.759 39.659 1.00 14.15 27 GLU B O 1
ATOM 1658 N N . ILE B 2 29 ? 53.458 74.590 41.397 1.00 13.17 28 ILE B N 1
ATOM 1659 C CA . ILE B 2 29 ? 54.452 73.529 41.362 1.00 14.12 28 ILE B CA 1
ATOM 1660 C C . ILE B 2 29 ? 54.530 72.862 39.992 1.00 12.64 28 ILE B C 1
ATOM 1661 O O . ILE B 2 29 ? 55.592 72.380 39.597 1.00 11.97 28 ILE B O 1
ATOM 1666 N N . ALA B 2 30 ? 53.394 72.833 39.286 1.00 12.31 29 ALA B N 1
ATOM 1667 C CA . ALA B 2 30 ? 53.264 72.123 38.020 1.00 12.12 29 ALA B CA 1
ATOM 1668 C C . ALA B 2 30 ? 53.790 72.913 36.825 1.00 12.11 29 ALA B C 1
ATOM 1669 O O . ALA B 2 30 ? 53.807 72.383 35.716 1.00 11.79 29 ALA B O 1
ATOM 1671 N N . GLN B 2 31 ? 54.235 74.148 37.049 1.00 11.95 30 GLN B N 1
ATOM 1672 C CA . GLN B 2 31 ? 54.763 74.985 35.978 1.00 12.46 30 GLN B CA 1
ATOM 1673 C C . GLN B 2 31 ? 56.217 74.649 35.709 1.00 12.14 30 GLN B C 1
ATOM 1674 O O . GLN B 2 31 ? 57.067 74.839 36.574 1.00 13.09 30 GLN B O 1
ATOM 1680 N N . PHE B 2 32 ? 56.481 74.118 34.523 1.00 11.09 31 PHE B N 1
ATOM 1681 C CA . PHE B 2 32 ? 57.836 73.839 34.061 1.00 10.84 31 PHE B CA 1
ATOM 1682 C C . PHE B 2 32 ? 58.201 74.684 32.853 1.00 9.44 31 PHE B C 1
ATOM 1683 O O . PHE B 2 32 ? 57.334 75.096 32.048 1.00 8.84 31 PHE B O 1
ATOM 1691 N N . LYS B 2 33 ? 59.496 74.944 32.734 1.00 9.53 32 LYS B N 1
ATOM 1692 C CA . LYS B 2 33 ? 60.031 75.571 31.535 1.00 9.23 32 LYS B CA 1
ATOM 1693 C C . LYS B 2 33 ? 61.186 74.708 31.058 1.00 9.65 32 LYS B C 1
ATOM 1694 O O . LYS B 2 33 ? 62.104 74.405 31.824 1.00 9.34 32 LYS B O 1
ATOM 1700 N N . PHE B 2 34 ? 61.127 74.312 29.795 1.00 8.96 33 PHE B N 1
ATOM 1701 C CA . PHE B 2 34 ? 62.203 73.525 29.193 1.00 9.20 33 PHE B CA 1
ATOM 1702 C C . PHE B 2 34 ? 62.922 74.391 28.184 1.00 9.03 33 PHE B C 1
ATOM 1703 O O . PHE B 2 34 ? 62.323 75.302 27.596 1.00 9.00 33 PHE B O 1
ATOM 1711 N N . ARG B 2 35 ? 64.200 74.110 27.987 1.00 8.59 34 ARG B N 1
ATOM 1712 C CA . ARG B 2 35 ? 65.082 74.991 27.215 1.00 9.28 34 ARG B CA 1
ATOM 1713 C C . ARG B 2 35 ? 66.026 74.217 26.304 1.00 9.17 34 ARG B C 1
ATOM 1714 O O . ARG B 2 35 ? 66.377 73.055 26.561 1.00 9.73 34 ARG B O 1
ATOM 1722 N N . ALA B 2 36 ? 66.475 74.885 25.255 1.00 8.59 35 ALA B N 1
ATOM 1723 C CA . ALA B 2 36 ? 67.589 74.384 24.429 1.00 7.92 35 ALA B CA 1
ATOM 1724 C C . ALA B 2 36 ? 68.354 75.562 23.867 1.00 8.24 35 ALA B C 1
ATOM 1725 O O . ALA B 2 36 ? 67.863 76.695 23.837 1.00 9.12 35 ALA B O 1
ATOM 1727 N N . THR B 2 37 ? 69.595 75.290 23.491 1.00 8.49 36 THR B N 1
ATOM 1728 C CA . THR B 2 37 ? 70.384 76.216 22.681 1.00 8.65 36 THR B CA 1
ATOM 1729 C C . THR B 2 37 ? 70.888 75.473 21.463 1.00 8.49 36 THR B C 1
ATOM 1730 O O . THR B 2 37 ? 70.980 74.247 21.476 1.00 9.51 36 THR B O 1
ATOM 1734 N N . ASN B 2 38 ? 71.179 76.211 20.396 1.00 7.81 37 ASN B N 1
ATOM 1735 C CA . ASN B 2 38 ? 71.667 75.597 19.167 1.00 8.13 37 ASN B CA 1
ATOM 1736 C C . ASN B 2 38 ? 72.728 76.464 18.522 1.00 8.15 37 ASN B C 1
ATOM 1737 O O . ASN B 2 38 ? 72.595 77.698 18.462 1.00 9.70 37 ASN B O 1
ATOM 1742 N N . GLN B 2 39 ? 73.818 75.834 18.100 1.00 8.39 38 GLN B N 1
ATOM 1743 C CA . GLN B 2 39 ? 74.855 76.515 17.297 1.00 8.98 38 GLN B CA 1
ATOM 1744 C C . GLN B 2 39 ? 74.964 75.874 15.925 1.00 8.81 38 GLN B C 1
ATOM 1745 O O . GLN B 2 39 ? 75.088 74.668 15.805 1.00 8.78 38 GLN B O 1
ATOM 1751 N N . TRP B 2 40 ? 74.911 76.716 14.905 1.00 8.54 39 TRP B N 1
ATOM 1752 C CA . TRP B 2 40 ? 75.119 76.275 13.533 1.00 8.53 39 TRP B CA 1
ATOM 1753 C C . TRP B 2 40 ? 76.574 75.820 13.320 1.00 8.87 39 TRP B C 1
ATOM 1754 O O . TRP B 2 40 ? 77.507 76.509 13.728 1.00 8.65 39 TRP B O 1
ATOM 1778 N N . GLY B 2 42 ? 77.719 74.633 10.086 1.00 10.87 41 GLY B N 1
ATOM 1779 C CA . GLY B 2 42 ? 78.031 74.712 8.659 1.00 10.07 41 GLY B CA 1
ATOM 1780 C C . GLY B 2 42 ? 77.034 73.905 7.855 1.00 9.76 41 GLY B C 1
ATOM 1781 O O . GLY B 2 42 ? 76.676 72.795 8.249 1.00 10.11 41 GLY B O 1
ATOM 1782 N N . GLY B 2 43 ? 76.580 74.459 6.729 1.00 8.67 42 GLY B N 1
ATOM 1783 C CA . GLY B 2 43 ? 75.624 73.784 5.876 1.00 9.32 42 GLY B CA 1
ATOM 1784 C C . GLY B 2 43 ? 74.371 73.432 6.659 1.00 8.91 42 GLY B C 1
ATOM 1785 O O . GLY B 2 43 ? 73.877 74.202 7.491 1.00 8.67 42 GLY B O 1
ATOM 1786 N N . THR B 2 44 ? 73.842 72.250 6.393 1.00 8.61 43 THR B N 1
ATOM 1787 C CA . THR B 2 44 ? 72.670 71.738 7.075 1.00 8.75 43 THR B CA 1
ATOM 1788 C C . THR B 2 44 ? 72.982 71.132 8.434 1.00 9.05 43 THR B C 1
ATOM 1789 O O . THR B 2 44 ? 72.096 70.570 9.055 1.00 8.85 43 THR B O 1
ATOM 1793 N N . HIS B 2 45 ? 74.220 71.284 8.913 1.00 8.55 44 HIS B N 1
ATOM 1794 C CA . HIS B 2 45 ? 74.648 70.710 10.195 1.00 8.11 44 HIS B CA 1
ATOM 1795 C C . HIS B 2 45 ? 74.592 71.708 11.307 1.00 7.56 44 HIS B C 1
ATOM 1796 O O . HIS B 2 45 ? 75.213 72.762 11.231 1.00 8.63 44 HIS B O 1
ATOM 1803 N N . ASN B 2 46 ? 73.884 71.357 12.371 1.00 8.00 45 ASN B N 1
ATOM 1804 C CA . ASN B 2 46 ? 73.867 72.197 13.544 1.00 7.91 45 ASN B CA 1
ATOM 1805 C C . ASN B 2 46 ? 73.804 71.320 14.767 1.00 8.07 45 ASN B C 1
ATOM 1806 O O . ASN B 2 46 ? 73.611 70.115 14.655 1.00 8.44 45 ASN B O 1
ATOM 1811 N N . GLN B 2 47 ? 74.016 71.916 15.932 1.00 8.13 46 GLN B N 1
ATOM 1812 C CA A GLN B 2 47 ? 74.135 71.148 17.163 0.50 8.69 46 GLN B CA 1
ATOM 1813 C CA B GLN B 2 47 ? 74.140 71.155 17.177 0.50 8.52 46 GLN B CA 1
ATOM 1814 C C . GLN B 2 47 ? 73.276 71.780 18.258 1.00 8.55 46 GLN B C 1
ATOM 1815 O O . GLN B 2 47 ? 73.426 72.978 18.543 1.00 7.92 46 GLN B O 1
ATOM 1826 N N . ALA B 2 48 ? 72.420 70.979 18.882 1.00 8.74 47 ALA B N 1
ATOM 1827 C CA . ALA B 2 48 ? 71.551 71.428 19.963 1.00 9.45 47 ALA B CA 1
ATOM 1828 C C . ALA B 2 48 ? 72.086 70.942 21.303 1.00 9.07 47 ALA B C 1
ATOM 1829 O O . ALA B 2 48 ? 72.591 69.819 21.391 1.00 10.33 47 ALA B O 1
ATOM 1831 N N . THR B 2 49 ? 71.942 71.756 22.346 1.00 8.52 48 THR B N 1
ATOM 1832 C CA . THR B 2 49 ? 72.346 71.372 23.691 1.00 9.07 48 THR B CA 1
ATOM 1833 C C . THR B 2 49 ? 71.180 71.537 24.635 1.00 9.09 48 THR B C 1
ATOM 1834 O O . THR B 2 49 ? 70.497 72.567 24.611 1.00 10.19 48 THR B O 1
ATOM 1838 N N . ILE B 2 50 ? 70.922 70.475 25.407 1.00 8.57 49 ILE B N 1
ATOM 1839 C CA . ILE B 2 50 ? 69.992 70.470 26.533 1.00 9.50 49 ILE B CA 1
ATOM 1840 C C . ILE B 2 50 ? 70.820 70.449 27.819 1.00 10.88 49 ILE B C 1
ATOM 1841 O O . ILE B 2 50 ? 71.777 69.681 27.936 1.00 11.22 49 ILE B O 1
ATOM 1846 N N . LYS B 2 51 ? 70.461 71.296 28.778 1.00 10.70 50 LYS B N 1
ATOM 1847 C CA . LYS B 2 51 ? 71.115 71.300 30.076 1.00 12.15 50 LYS B CA 1
ATOM 1848 C C . LYS B 2 51 ? 70.124 71.591 31.197 1.00 10.76 50 LYS B C 1
ATOM 1849 O O . LYS B 2 51 ? 69.637 70.665 31.822 1.00 11.88 50 LYS B O 1
ATOM 1855 N N . ASP B 2 52 ? 69.834 72.859 31.439 1.00 10.60 51 ASP B N 1
ATOM 1856 C CA . ASP B 2 52 ? 69.011 73.277 32.563 1.00 11.14 51 ASP B CA 1
ATOM 1857 C C . ASP B 2 52 ? 67.510 73.229 32.240 1.00 10.83 51 ASP B C 1
ATOM 1858 O O . ASP B 2 52 ? 67.100 73.234 31.060 1.00 10.83 51 ASP B O 1
ATOM 1863 N N . PHE B 2 53 ? 66.687 73.151 33.283 1.00 10.49 52 PHE B N 1
ATOM 1864 C CA . PHE B 2 53 ? 65.229 73.390 33.188 1.00 10.06 52 PHE B CA 1
ATOM 1865 C C . PHE B 2 53 ? 64.732 74.072 34.460 1.00 10.08 52 PHE B C 1
ATOM 1866 O O . PHE B 2 53 ? 65.478 74.182 35.441 1.00 10.61 52 PHE B O 1
ATOM 1874 N N . TYR B 2 54 ? 63.472 74.511 34.425 1.00 9.81 53 TYR B N 1
ATOM 1875 C CA . TYR B 2 54 ? 62.807 75.066 35.608 1.00 10.83 53 TYR B CA 1
ATOM 1876 C C . TYR B 2 54 ? 61.554 74.237 35.880 1.00 10.77 53 TYR B C 1
ATOM 1877 O O . TYR B 2 54 ? 60.818 73.910 34.962 1.00 9.61 53 TYR B O 1
ATOM 1886 N N . GLY B 2 55 ? 61.281 73.942 37.142 1.00 11.51 54 GLY B N 1
ATOM 1887 C CA . GLY B 2 55 ? 60.071 73.242 37.499 1.00 12.37 54 GLY B CA 1
ATOM 1888 C C . GLY B 2 55 ? 59.966 73.038 38.980 1.00 13.74 54 GLY B C 1
ATOM 1889 O O . GLY B 2 55 ? 60.977 73.106 39.686 1.00 13.66 54 GLY B O 1
ATOM 1890 N N . ALA B 2 56 ? 58.734 72.800 39.442 1.00 13.98 55 ALA B N 1
ATOM 1891 C CA . ALA B 2 56 ? 58.485 72.608 40.871 1.00 14.37 55 ALA B CA 1
ATOM 1892 C C . ALA B 2 56 ? 59.095 73.788 41.636 1.00 14.80 55 ALA B C 1
ATOM 1893 O O . ALA B 2 56 ? 59.799 73.617 42.648 1.00 16.34 55 ALA B O 1
ATOM 1895 N N . CYS B 2 57 ? 58.810 74.983 41.109 1.00 14.90 56 CYS B N 1
ATOM 1896 C CA A CYS B 2 57 ? 59.146 76.248 41.759 0.50 15.03 56 CYS B CA 1
ATOM 1897 C CA B CYS B 2 57 ? 59.147 76.272 41.710 0.50 14.84 56 CYS B CA 1
ATOM 1898 C C . CYS B 2 57 ? 60.649 76.504 41.940 1.00 15.00 56 CYS B C 1
ATOM 1899 O O . CYS B 2 57 ? 61.042 77.288 42.805 1.00 15.89 56 CYS B O 1
ATOM 1904 N N . ALA B 2 58 ? 61.499 75.873 41.116 1.00 14.84 57 ALA B N 1
ATOM 1905 C CA . ALA B 2 58 ? 62.944 76.108 41.215 1.00 14.49 57 ALA B CA 1
ATOM 1906 C C . ALA B 2 58 ? 63.689 75.789 39.920 1.00 13.83 57 ALA B C 1
ATOM 1907 O O . ALA B 2 58 ? 63.293 74.899 39.150 1.00 13.24 57 ALA B O 1
ATOM 1909 N N . GLU B 2 59 ? 64.760 76.539 39.713 1.00 13.70 58 GLU B N 1
ATOM 1910 C CA A GLU B 2 59 ? 65.724 76.251 38.651 0.50 13.46 58 GLU B CA 1
ATOM 1911 C CA B GLU B 2 59 ? 65.732 76.277 38.672 0.50 13.57 58 GLU B CA 1
ATOM 1912 C C . GLU B 2 59 ? 66.491 74.986 38.969 1.00 13.37 58 GLU B C 1
ATOM 1913 O O . GLU B 2 59 ? 66.907 74.766 40.109 1.00 13.93 58 GLU B O 1
ATOM 1924 N N . ASP B 2 60 ? 66.669 74.141 37.955 1.00 13.36 59 ASP B N 1
ATOM 1925 C CA . ASP B 2 60 ? 67.496 72.952 38.070 1.00 13.80 59 ASP B CA 1
ATOM 1926 C C . ASP B 2 60 ? 68.609 73.034 37.027 1.00 15.15 59 ASP B C 1
ATOM 1927 O O . ASP B 2 60 ? 68.372 72.857 35.825 1.00 14.90 59 ASP B O 1
ATOM 1932 N N . ASP B 2 61 ? 69.818 73.319 37.471 1.00 16.23 60 ASP B N 1
ATOM 1933 C CA . ASP B 2 61 ? 70.976 73.301 36.573 1.00 17.89 60 ASP B CA 1
ATOM 1934 C C . ASP B 2 61 ? 71.982 72.236 36.990 1.00 18.67 60 ASP B C 1
ATOM 1935 O O . ASP B 2 61 ? 73.197 72.436 36.864 1.00 19.93 60 ASP B O 1
ATOM 1940 N N . THR B 2 62 ? 71.476 71.098 37.457 1.00 19.23 61 THR B N 1
ATOM 1941 C CA . THR B 2 62 ? 72.327 70.062 38.037 1.00 19.62 61 THR B CA 1
ATOM 1942 C C . THR B 2 62 ? 72.827 69.052 37.007 1.00 19.46 61 THR B C 1
ATOM 1943 O O . THR B 2 62 ? 73.840 68.387 37.235 1.00 20.90 61 THR B O 1
ATOM 1947 N N . ARG B 2 63 ? 72.164 68.964 35.865 1.00 18.45 62 ARG B N 1
ATOM 1948 C CA A ARG B 2 63 ? 72.434 67.917 34.854 0.50 17.84 62 ARG B CA 1
ATOM 1949 C CA B ARG B 2 63 ? 72.488 67.900 34.929 0.50 18.13 62 ARG B CA 1
ATOM 1950 C C . ARG B 2 63 ? 73.655 68.238 34.006 1.00 17.65 62 ARG B C 1
ATOM 1951 O O . ARG B 2 63 ? 73.950 69.397 33.746 1.00 18.28 62 ARG B O 1
ATOM 1966 N N . LYS B 2 64 ? 74.329 67.200 33.527 1.00 17.49 63 LYS B N 1
ATOM 1967 C CA . LYS B 2 64 ? 75.399 67.397 32.556 1.00 17.25 63 LYS B CA 1
ATOM 1968 C C . LYS B 2 64 ? 74.765 67.745 31.205 1.00 17.05 63 LYS B C 1
ATOM 1969 O O . LYS B 2 64 ? 73.683 67.254 30.901 1.00 17.85 63 LYS B O 1
ATOM 1971 N N . PRO B 2 65 ? 75.440 68.563 30.405 1.00 17.11 64 PRO B N 1
ATOM 1972 C CA . PRO B 2 65 ? 74.813 68.880 29.115 1.00 17.27 64 PRO B CA 1
ATOM 1973 C C . PRO B 2 65 ? 74.702 67.673 28.191 1.00 16.29 64 PRO B C 1
ATOM 1974 O O . PRO B 2 65 ? 75.516 66.745 28.250 1.00 16.96 64 PRO B O 1
ATOM 1996 N N . VAL B 2 67 ? 74.275 66.867 24.116 1.00 12.32 66 VAL B N 1
ATOM 1997 C CA . VAL B 2 67 ? 74.471 67.489 22.837 1.00 11.97 66 VAL B CA 1
ATOM 1998 C C . VAL B 2 67 ? 74.004 66.571 21.725 1.00 11.74 66 VAL B C 1
ATOM 1999 O O . VAL B 2 67 ? 74.226 65.362 21.776 1.00 12.83 66 VAL B O 1
ATOM 2003 N N . PHE B 2 68 ? 73.325 67.160 20.750 1.00 9.77 67 PHE B N 1
ATOM 2004 C CA . PHE B 2 68 ? 72.722 66.426 19.659 1.00 9.60 67 PHE B CA 1
ATOM 2005 C C . PHE B 2 68 ? 73.146 67.039 18.338 1.00 9.96 67 PHE B C 1
ATOM 2006 O O . PHE B 2 68 ? 73.052 68.264 18.178 1.00 10.35 67 PHE B O 1
ATOM 2014 N N . ASP B 2 69 ? 73.566 66.213 17.380 1.00 9.51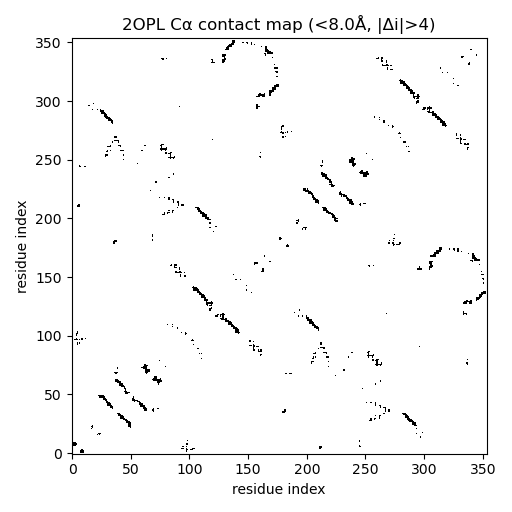 68 ASP B N 1
ATOM 2015 C CA . ASP B 2 69 ? 73.913 66.697 16.045 1.00 10.08 68 ASP B CA 1
ATOM 2016 C C . ASP B 2 69 ? 72.760 66.453 15.104 1.00 9.87 68 ASP B C 1
ATOM 2017 O O . ASP B 2 69 ? 72.204 65.342 15.052 1.00 11.37 68 ASP B O 1
ATOM 2022 N N . LEU B 2 70 ? 72.384 67.505 14.377 1.00 8.83 69 LEU B N 1
ATOM 2023 C CA . LEU B 2 70 ? 71.328 67.457 13.393 1.00 9.43 69 LEU B CA 1
ATOM 2024 C C . LEU B 2 70 ? 71.927 67.733 12.022 1.00 9.33 69 LEU B C 1
ATOM 2025 O O . LEU B 2 70 ? 72.781 68.623 11.883 1.00 9.35 69 LEU B O 1
ATOM 2030 N N . ASP B 2 71 ? 71.474 66.995 11.014 1.00 8.83 70 ASP B N 1
ATOM 2031 C CA . ASP B 2 71 ? 71.970 67.210 9.657 1.00 8.97 70 ASP B CA 1
ATOM 2032 C C . ASP B 2 71 ? 70.882 66.754 8.702 1.00 9.25 70 ASP B C 1
ATOM 2033 O O . ASP B 2 71 ? 69.690 67.016 8.959 1.00 9.90 70 ASP B O 1
ATOM 2038 N N . GLU B 2 72 ? 71.284 66.165 7.582 1.00 8.89 71 GLU B N 1
ATOM 2039 C CA . GLU B 2 72 ? 70.376 65.726 6.507 1.00 8.24 71 GLU B CA 1
ATOM 2040 C C . GLU B 2 72 ? 71.086 64.610 5.759 1.00 8.53 71 GLU B C 1
ATOM 2041 O O . GLU B 2 72 ? 72.317 64.594 5.726 1.00 8.34 71 GLU B O 1
ATOM 2047 N N . PRO B 2 73 ? 70.333 63.729 5.090 1.00 8.82 72 PRO B N 1
ATOM 2048 C CA . PRO B 2 73 ? 70.970 62.802 4.147 1.00 8.47 72 PRO B CA 1
ATOM 2049 C C . PRO B 2 73 ? 71.453 63.547 2.896 1.00 8.26 72 PRO B C 1
ATOM 2050 O O . PRO B 2 73 ? 71.062 64.690 2.655 1.00 7.96 72 PRO B O 1
ATOM 2054 N N . PRO B 2 74 ? 72.271 62.887 2.090 1.00 8.67 73 PRO B N 1
ATOM 2055 C CA . PRO B 2 74 ? 72.760 63.566 0.862 1.00 9.09 73 PRO B CA 1
ATOM 2056 C C . PRO B 2 74 ? 71.700 64.163 -0.056 1.00 8.58 73 PRO B C 1
ATOM 2057 O O . PRO B 2 74 ? 71.892 65.276 -0.565 1.00 8.38 73 PRO B O 1
ATOM 2061 N N . VAL B 2 75 ? 70.594 63.465 -0.268 1.00 7.75 74 VAL B N 1
ATOM 2062 C CA . VAL B 2 75 ? 69.549 63.981 -1.163 1.00 8.70 74 VAL B CA 1
ATOM 2063 C C . VAL B 2 75 ? 68.887 65.241 -0.590 1.00 8.88 74 VAL B C 1
ATOM 2064 O O . VAL B 2 75 ? 68.267 65.987 -1.333 1.00 8.92 74 VAL B O 1
ATOM 2068 N N . LEU B 2 76 ? 69.021 65.475 0.711 1.00 8.44 75 LEU B N 1
ATOM 2069 C CA . LEU B 2 76 ? 68.503 66.677 1.366 1.00 8.85 75 LEU B CA 1
ATOM 2070 C C . LEU B 2 76 ? 69.623 67.679 1.738 1.00 8.96 75 LEU B C 1
ATOM 2071 O O . LEU B 2 76 ? 69.499 68.477 2.663 1.00 8.98 75 LEU B O 1
ATOM 2076 N N . LEU B 2 77 ? 70.732 67.615 1.008 1.00 8.82 76 LEU B N 1
ATOM 2077 C CA . LEU B 2 77 ? 71.813 68.626 1.040 1.00 8.84 76 LEU B CA 1
ATOM 2078 C C . LEU B 2 77 ? 72.750 68.516 2.235 1.00 8.88 76 LEU B C 1
ATOM 2079 O O . LEU B 2 77 ? 73.555 69.416 2.460 1.00 9.73 76 LEU B O 1
ATOM 2084 N N . GLY B 2 78 ? 72.673 67.409 2.968 1.00 8.13 77 GLY B N 1
ATOM 2085 C CA . GLY B 2 78 ? 73.589 67.135 4.056 1.00 9.19 77 GLY B CA 1
ATOM 2086 C C . GLY B 2 78 ? 74.582 66.054 3.757 1.00 9.09 77 GLY B C 1
ATOM 2087 O O . GLY B 2 78 ? 74.762 65.638 2.610 1.00 9.05 77 GLY B O 1
ATOM 2088 N N . GLU B 2 79 ? 75.246 65.591 4.811 1.00 8.91 78 GLU B N 1
ATOM 2089 C CA . GLU B 2 79 ? 76.336 64.642 4.652 1.00 9.12 78 GLU B CA 1
ATOM 2090 C C . GLU B 2 79 ? 76.261 63.545 5.692 1.00 9.74 78 GLU B C 1
ATOM 2091 O O . GLU B 2 79 ? 77.303 62.959 6.014 1.00 10.48 78 GLU B O 1
ATOM 2097 N N . ASN B 2 80 ? 75.065 63.265 6.232 1.00 9.95 79 ASN B N 1
ATOM 2098 C CA . ASN B 2 80 ? 74.881 62.278 7.308 1.00 9.85 79 ASN B CA 1
ATOM 2099 C C . ASN B 2 80 ? 75.730 62.582 8.548 1.00 9.95 79 ASN B C 1
ATOM 2100 O O . ASN B 2 80 ? 76.292 61.677 9.175 1.00 11.56 79 ASN B O 1
ATOM 2105 N N . ARG B 2 81 ? 75.761 63.848 8.932 1.00 9.92 80 ARG B N 1
ATOM 2106 C CA . ARG B 2 81 ? 76.396 64.300 10.175 1.00 10.80 80 ARG B CA 1
ATOM 2107 C C . ARG B 2 81 ? 75.417 64.275 11.355 1.00 11.56 80 ARG B C 1
ATOM 2108 O O . ARG B 2 81 ? 75.713 64.862 12.392 1.00 16.19 80 ARG B O 1
ATOM 2116 N N . GLY B 2 82 ? 74.312 63.565 11.202 1.00 10.31 81 GLY B N 1
ATOM 2117 C CA . GLY B 2 82 ? 73.287 63.437 12.222 1.00 10.52 81 GLY B CA 1
ATOM 2118 C C . GLY B 2 82 ? 71.929 63.219 11.605 1.00 9.71 81 GLY B C 1
ATOM 2119 O O . GLY B 2 82 ? 71.718 63.491 10.419 1.00 11.18 81 GLY B O 1
ATOM 2120 N N . ALA B 2 83 ? 70.989 62.738 12.404 1.00 9.11 82 ALA B N 1
ATOM 2121 C CA . ALA B 2 83 ? 69.622 62.592 11.944 1.00 9.35 82 ALA B CA 1
ATOM 2122 C C . ALA B 2 83 ? 69.034 63.984 11.646 1.00 9.14 82 ALA B C 1
ATOM 2123 O O . ALA B 2 83 ? 69.542 65.016 12.108 1.00 9.51 82 ALA B O 1
ATOM 2125 N N . ASN B 2 84 ? 67.967 64.020 10.862 1.00 8.91 83 ASN B N 1
ATOM 2126 C CA . ASN B 2 84 ? 67.441 65.305 10.461 1.00 10.02 83 ASN B CA 1
ATOM 2127 C C . ASN B 2 84 ? 66.376 65.823 11.428 1.00 8.88 83 ASN B C 1
ATOM 2128 O O . ASN B 2 84 ? 65.860 65.088 12.269 1.00 8.73 83 ASN B O 1
ATOM 2133 N N . PRO B 2 85 ? 66.090 67.120 11.370 1.00 9.49 84 PRO B N 1
ATOM 2134 C CA . PRO B 2 85 ? 65.145 67.672 12.348 1.00 9.00 84 PRO B CA 1
ATOM 2135 C C . PRO B 2 85 ? 63.779 67.039 12.398 1.00 8.42 84 PRO B C 1
ATOM 2136 O O . PRO B 2 85 ? 63.196 66.869 13.491 1.00 9.35 84 PRO B O 1
ATOM 2140 N N . VAL B 2 86 ? 63.247 66.656 11.244 1.00 8.17 85 VAL B N 1
ATOM 2141 C CA . VAL B 2 86 ? 61.910 66.045 11.233 1.00 8.77 85 VAL B CA 1
ATOM 2142 C C . VAL B 2 86 ? 61.955 64.635 11.773 1.00 8.72 85 VAL B C 1
ATOM 2143 O O . VAL B 2 86 ? 60.946 64.170 12.318 1.00 9.24 85 VAL B O 1
ATOM 2147 N N . GLU B 2 87 ? 63.107 63.956 11.660 1.00 8.77 86 GLU B N 1
ATOM 2148 C CA . GLU B 2 87 ? 63.309 62.703 12.373 1.00 8.43 86 GLU B CA 1
ATOM 2149 C C . GLU B 2 87 ? 63.382 62.888 13.886 1.00 9.47 86 GLU B C 1
ATOM 2150 O O . GLU B 2 87 ? 62.754 62.135 14.630 1.00 9.13 86 GLU B O 1
ATOM 2156 N N . TYR B 2 88 ? 64.094 63.902 14.361 1.00 9.24 87 TYR B N 1
ATOM 2157 C CA . TYR B 2 88 ? 64.089 64.206 15.797 1.00 8.48 87 TYR B CA 1
ATOM 2158 C C . TYR B 2 88 ? 62.666 64.480 16.324 1.00 8.38 87 TYR B C 1
ATOM 2159 O O . TYR B 2 88 ? 62.371 64.166 17.470 1.00 9.27 87 TYR B O 1
ATOM 2168 N N . LEU B 2 89 ? 61.795 65.063 15.500 1.00 7.89 88 LEU B N 1
ATOM 2169 C CA A LEU B 2 89 ? 60.434 65.277 15.941 0.50 8.79 88 LEU B CA 1
ATOM 2170 C CA B LEU B 2 89 ? 60.419 65.281 15.932 0.50 9.10 88 LEU B CA 1
ATOM 2171 C C . LEU B 2 89 ? 59.737 63.951 16.198 1.00 8.26 88 LEU B C 1
ATOM 2172 O O . LEU B 2 89 ? 59.032 63.805 17.215 1.00 8.27 88 LEU B O 1
ATOM 2181 N N . LEU B 2 90 ? 59.938 62.986 15.298 1.00 8.80 89 LEU B N 1
ATOM 2182 C CA . LEU B 2 90 ? 59.430 61.626 15.567 1.00 8.52 89 LEU B CA 1
ATOM 2183 C C . LEU B 2 90 ? 60.014 60.980 16.802 1.00 8.37 89 LEU B C 1
ATOM 2184 O O . LEU B 2 90 ? 59.288 60.324 17.573 1.00 8.84 89 LEU B O 1
ATOM 2189 N N . VAL B 2 91 ? 61.304 61.201 17.029 1.00 7.87 90 VAL B N 1
ATOM 2190 C CA . VAL B 2 91 ? 61.955 60.713 18.255 1.00 7.90 90 VAL B CA 1
ATOM 2191 C C . VAL B 2 91 ? 61.226 61.258 19.489 1.00 8.19 90 VAL B C 1
ATOM 2192 O O . VAL B 2 91 ? 60.822 60.498 20.371 1.00 9.03 90 VAL B O 1
ATOM 2196 N N . ALA B 2 92 ? 60.972 62.570 19.498 1.00 7.69 91 ALA B N 1
ATOM 2197 C CA . ALA B 2 92 ? 60.271 63.225 20.592 1.00 8.06 91 ALA B CA 1
ATOM 2198 C C . ALA B 2 92 ? 58.875 62.644 20.825 1.00 7.28 91 ALA B C 1
ATOM 2199 O O . ALA B 2 92 ? 58.499 62.331 21.948 1.00 8.21 91 ALA B O 1
ATOM 2201 N N . LEU B 2 93 ? 58.126 62.540 19.732 1.00 7.60 92 LEU B N 1
ATOM 2202 C CA . LEU B 2 93 ? 56.786 62.032 19.805 1.00 7.14 92 LEU B CA 1
ATOM 2203 C C . LEU B 2 93 ? 56.792 60.607 20.359 1.00 6.96 92 LEU B C 1
ATOM 2204 O O . LEU B 2 93 ? 55.941 60.207 21.161 1.00 8.64 92 LEU B O 1
ATOM 2209 N N . SER B 2 94 ? 57.727 59.807 19.890 1.00 8.19 93 SER B N 1
ATOM 2210 C CA . SER B 2 94 ? 57.800 58.418 20.314 1.00 8.72 93 SER B CA 1
ATOM 2211 C C . SER B 2 94 ? 58.071 58.301 21.796 1.00 8.75 93 SER B C 1
ATOM 2212 O O . SER B 2 94 ? 57.465 57.466 22.507 1.00 9.02 93 SER B O 1
ATOM 2215 N N . GLY B 2 95 ? 59.000 59.109 22.311 1.00 8.47 94 GLY B N 1
ATOM 2216 C CA . GLY B 2 95 ? 59.286 59.041 23.733 1.00 8.25 94 GLY B CA 1
ATOM 2217 C C . GLY B 2 95 ? 58.115 59.484 24.597 1.00 8.04 94 GLY B C 1
ATOM 2218 O O . GLY B 2 95 ? 57.838 58.945 25.697 1.00 9.31 94 GLY B O 1
ATOM 2219 N N . CYS B 2 96 ? 57.436 60.510 24.106 1.00 8.39 95 CYS B N 1
ATOM 2220 C CA . CYS B 2 96 ? 56.358 61.095 24.895 1.00 8.41 95 CYS B CA 1
ATOM 2221 C C . CYS B 2 96 ? 55.159 60.178 24.942 1.00 8.78 95 CYS B C 1
ATOM 2222 O O . CYS B 2 96 ? 54.562 59.956 26.006 1.00 8.69 95 CYS B O 1
ATOM 2225 N N . LEU B 2 97 ? 54.752 59.665 23.792 1.00 8.52 96 LEU B N 1
ATOM 2226 C CA . LEU B 2 97 ? 53.611 58.740 23.779 1.00 8.23 96 LEU B CA 1
ATOM 2227 C C . LEU B 2 97 ? 53.918 57.519 24.611 1.00 8.87 96 LEU B C 1
ATOM 2228 O O . LEU B 2 97 ? 53.040 57.015 25.323 1.00 8.16 96 LEU B O 1
ATOM 2233 N N . THR B 2 98 ? 55.146 57.010 24.517 1.00 8.30 97 THR B N 1
ATOM 2234 C CA . THR B 2 98 ? 55.517 55.802 25.274 1.00 8.53 97 THR B CA 1
ATOM 2235 C C . THR B 2 98 ? 55.486 56.054 26.786 1.00 8.48 97 THR B C 1
ATOM 2236 O O . THR B 2 98 ? 54.885 55.298 27.549 1.00 8.92 97 THR B O 1
ATOM 2240 N N . THR B 2 99 ? 56.091 57.142 27.218 1.00 8.75 98 THR B N 1
ATOM 2241 C CA . THR B 2 99 ? 56.065 57.454 28.639 1.00 9.27 98 THR B CA 1
ATOM 2242 C C . THR B 2 99 ? 54.652 57.763 29.151 1.00 9.11 98 THR B C 1
ATOM 2243 O O . THR B 2 99 ? 54.244 57.295 30.221 1.00 9.11 98 THR B O 1
ATOM 2247 N N . SER B 2 100 ? 53.877 58.504 28.373 1.00 8.97 99 SER B N 1
ATOM 2248 C CA A SER B 2 100 ? 52.473 58.775 28.749 0.50 9.08 99 SER B CA 1
ATOM 2249 C CA B SER B 2 100 ? 52.499 58.770 28.679 0.50 9.52 99 SER B CA 1
ATOM 2250 C C . SER B 2 100 ? 51.681 57.474 28.846 1.00 9.05 99 SER B C 1
ATOM 2251 O O . SER B 2 100 ? 50.949 57.275 29.807 1.00 8.65 99 SER B O 1
ATOM 2256 N N . LEU B 2 101 ? 51.860 56.543 27.912 1.00 8.46 100 LEU B N 1
ATOM 2257 C CA . LEU B 2 101 ? 51.149 55.270 27.959 1.00 8.66 100 LEU B CA 1
ATOM 2258 C C . LEU B 2 101 ? 51.505 54.489 29.247 1.00 8.11 100 LEU B C 1
ATOM 2259 O O . LEU B 2 101 ? 50.630 53.996 29.982 1.00 8.83 100 LEU B O 1
ATOM 2264 N N . VAL B 2 102 ? 52.803 54.368 29.492 1.00 7.96 101 VAL B N 1
ATOM 2265 C CA . VAL B 2 102 ? 53.346 53.552 30.581 1.00 8.79 101 VAL B CA 1
ATOM 2266 C C . VAL B 2 102 ? 52.953 54.158 31.931 1.00 9.18 101 VAL B C 1
ATOM 2267 O O . VAL B 2 102 ? 52.521 53.453 32.848 1.00 8.74 101 VAL B O 1
ATOM 2271 N N . ALA B 2 103 ? 53.075 55.478 32.046 1.00 8.86 102 ALA B N 1
ATOM 2272 C CA . ALA B 2 103 ? 52.768 56.159 33.308 1.00 9.10 102 ALA B CA 1
ATOM 2273 C C . ALA B 2 103 ? 51.284 56.134 33.645 1.00 9.78 102 ALA B C 1
ATOM 2274 O O . ALA B 2 103 ? 50.904 55.942 34.795 1.00 11.36 102 ALA B O 1
ATOM 2276 N N . HIS B 2 104 ? 50.439 56.341 32.659 1.00 10.07 103 HIS B N 1
ATOM 2277 C CA . HIS B 2 104 ? 48.999 56.240 32.901 1.00 10.40 103 HIS B CA 1
ATOM 2278 C C . HIS B 2 104 ? 48.543 54.802 33.183 1.00 9.85 103 HIS B C 1
ATOM 2279 O O . HIS B 2 104 ? 47.633 54.576 33.998 1.00 11.06 103 HIS B O 1
ATOM 2286 N N . ALA B 2 105 ? 49.167 53.812 32.552 1.00 9.57 104 ALA B N 1
ATOM 2287 C CA . ALA B 2 105 ? 48.927 52.407 32.916 1.00 9.66 104 ALA B CA 1
ATOM 2288 C C . ALA B 2 105 ? 49.316 52.166 34.373 1.00 9.22 104 ALA B C 1
ATOM 2289 O O . ALA B 2 105 ? 48.558 51.573 35.156 1.00 8.94 104 ALA B O 1
ATOM 2291 N N . ALA B 2 106 ? 50.512 52.630 34.734 1.00 9.17 105 ALA B N 1
ATOM 2292 C CA . ALA B 2 106 ? 51.017 52.474 36.100 1.00 9.84 105 ALA B CA 1
ATOM 2293 C C . ALA B 2 106 ? 50.049 53.061 37.130 1.00 10.43 105 ALA B C 1
ATOM 2294 O O . ALA B 2 106 ? 49.728 52.391 38.122 1.00 10.91 105 ALA B O 1
ATOM 2296 N N . ALA B 2 107 ? 49.565 54.280 36.883 1.00 10.82 106 ALA B N 1
ATOM 2297 C CA . ALA B 2 107 ? 48.661 54.960 37.844 1.00 11.30 106 ALA B CA 1
ATOM 2298 C C . ALA B 2 107 ? 47.376 54.158 38.084 1.00 11.81 106 ALA B C 1
ATOM 2299 O O . ALA B 2 107 ? 46.795 54.216 39.170 1.00 11.73 106 ALA B O 1
ATOM 2301 N N . ARG B 2 108 ? 46.966 53.371 37.087 1.00 12.04 107 ARG B N 1
ATOM 2302 C CA . ARG B 2 108 ? 45.782 52.509 37.168 1.00 12.21 107 ARG B CA 1
ATOM 2303 C C . ARG B 2 108 ? 46.114 51.084 37.609 1.00 12.40 107 ARG B C 1
ATOM 2304 O O . ARG B 2 108 ? 45.228 50.222 37.672 1.00 12.07 107 ARG B O 1
ATOM 2312 N N . GLY B 2 109 ? 47.392 50.826 37.880 1.00 12.02 108 GLY B N 1
ATOM 2313 C CA . GLY B 2 109 ? 47.838 49.530 38.371 1.00 11.90 108 GLY B CA 1
ATOM 2314 C C . GLY B 2 109 ? 47.937 48.455 37.302 1.00 11.50 108 GLY B C 1
ATOM 2315 O O . GLY B 2 109 ? 47.941 47.264 37.611 1.00 12.62 108 GLY B O 1
ATOM 2316 N N . ILE B 2 110 ? 48.015 48.864 36.046 1.00 10.30 109 ILE B N 1
ATOM 2317 C CA . ILE B 2 110 ? 48.012 47.924 34.930 1.00 10.30 109 ILE B CA 1
ATOM 2318 C C . ILE B 2 110 ? 49.451 47.641 34.492 1.00 9.69 109 ILE B C 1
ATOM 2319 O O . ILE B 2 110 ? 50.117 48.495 33.928 1.00 9.12 109 ILE B O 1
ATOM 2324 N N . ALA B 2 111 ? 49.912 46.431 34.773 1.00 10.61 110 ALA B N 1
ATOM 2325 C CA . ALA B 2 111 ? 51.269 46.020 34.481 1.00 9.65 110 ALA B CA 1
ATOM 2326 C C . ALA B 2 111 ? 51.452 45.625 33.023 1.00 9.67 110 ALA B C 1
ATOM 2327 O O . ALA B 2 111 ? 50.622 44.896 32.435 1.00 9.91 110 ALA B O 1
ATOM 2329 N N . LEU B 2 112 ? 52.556 46.080 32.443 1.00 9.38 111 LEU B N 1
ATOM 2330 C CA . LEU B 2 112 ? 52.879 45.824 31.043 1.00 9.28 111 LEU B CA 1
ATOM 2331 C C . LEU B 2 112 ? 54.205 45.080 30.959 1.00 9.40 111 LEU B C 1
ATOM 2332 O O . LEU B 2 112 ? 55.153 45.480 31.636 1.00 9.82 111 LEU B O 1
ATOM 2337 N N . ARG B 2 113 ? 54.283 44.048 30.112 1.00 8.79 112 ARG B N 1
ATOM 2338 C CA . ARG B 2 113 ? 55.533 43.281 29.943 1.00 9.00 112 ARG B CA 1
ATOM 2339 C C . ARG B 2 113 ? 56.460 43.982 28.969 1.00 10.02 112 ARG B C 1
ATOM 2340 O O . ARG B 2 113 ? 57.689 43.959 29.096 1.00 11.21 112 ARG B O 1
ATOM 2348 N N . GLY B 2 114 ? 55.877 44.620 27.966 1.00 9.37 113 GLY B N 1
ATOM 2349 C CA . GLY B 2 114 ? 56.659 45.230 26.917 1.00 9.61 113 GLY B CA 1
ATOM 2350 C C . GLY B 2 114 ? 55.838 46.196 26.117 1.00 9.63 113 GLY B C 1
ATOM 2351 O O . GLY B 2 114 ? 54.633 46.032 26.008 1.00 10.28 113 GLY B O 1
ATOM 2352 N N . VAL B 2 115 ? 56.499 47.213 25.580 1.00 9.46 114 VAL B N 1
ATOM 2353 C CA . VAL B 2 115 ? 55.872 48.225 24.735 1.00 8.85 114 VAL B CA 1
ATOM 2354 C C . VAL B 2 115 ? 56.873 48.612 23.643 1.00 9.24 114 VAL B C 1
ATOM 2355 O O . VAL B 2 115 ? 58.029 48.875 23.932 1.00 9.49 114 VAL B O 1
ATOM 2359 N N . LYS B 2 116 ? 56.403 48.628 22.403 1.00 9.05 115 LYS B N 1
ATOM 2360 C CA . LYS B 2 116 ? 57.205 49.122 21.266 1.00 9.11 115 LYS B CA 1
ATOM 2361 C C . LYS B 2 116 ? 56.273 49.812 20.297 1.00 8.15 115 LYS B C 1
ATOM 2362 O O . LYS B 2 116 ? 55.057 49.639 20.326 1.00 9.37 115 LYS B O 1
ATOM 2368 N N . SER B 2 117 ? 56.857 50.640 19.445 1.00 8.44 116 SER B N 1
ATOM 2369 C CA . SER B 2 117 ? 56.072 51.394 18.491 1.00 9.13 116 SER B CA 1
ATOM 2370 C C . SER B 2 117 ? 56.880 51.728 17.234 1.00 9.04 116 SER B C 1
ATOM 2371 O O . SER B 2 117 ? 58.100 51.768 17.242 1.00 9.81 116 SER B O 1
ATOM 2374 N N . ARG B 2 118 ? 56.161 52.029 16.155 1.00 9.75 117 ARG B N 1
ATOM 2375 C CA . ARG B 2 118 ? 56.749 52.519 14.916 1.00 8.61 117 ARG B CA 1
ATOM 2376 C C . ARG B 2 118 ? 55.948 53.713 14.397 1.00 8.80 117 ARG B C 1
ATOM 2377 O O . ARG B 2 118 ? 54.761 53.867 14.697 1.00 9.44 117 ARG B O 1
ATOM 2385 N N . TYR B 2 119 ? 56.656 54.596 13.694 1.00 9.24 118 TYR B N 1
ATOM 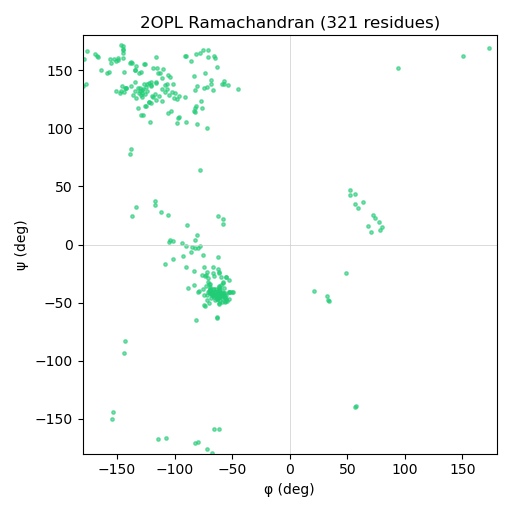2386 C CA . TYR B 2 119 ? 56.243 55.962 13.343 1.00 8.78 118 TYR B CA 1
ATOM 2387 C C . TYR B 2 119 ? 56.559 56.181 11.874 1.00 8.58 118 TYR B C 1
ATOM 2388 O O . TYR B 2 119 ? 57.617 55.792 11.406 1.00 9.44 118 TYR B O 1
ATOM 2397 N N . GLU B 2 120 ? 55.638 56.849 11.180 1.00 8.61 119 GLU B N 1
ATOM 2398 C CA . GLU B 2 120 ? 55.916 57.404 9.856 1.00 8.87 119 GLU B CA 1
ATOM 2399 C C . GLU B 2 120 ? 55.162 58.678 9.674 1.00 9.61 119 GLU B C 1
ATOM 2400 O O . GLU B 2 120 ? 53.984 58.760 9.987 1.00 10.17 119 GLU B O 1
ATOM 2406 N N . GLY B 2 121 ? 55.830 59.674 9.126 1.00 9.50 120 GLY B N 1
ATOM 2407 C CA . GLY B 2 121 ? 55.148 60.846 8.667 1.00 9.61 120 GLY B CA 1
ATOM 2408 C C . GLY B 2 121 ? 55.578 61.182 7.264 1.00 9.65 120 GLY B C 1
ATOM 2409 O O . GLY B 2 121 ? 56.722 60.966 6.903 1.00 9.42 120 GLY B O 1
ATOM 2410 N N . ASP B 2 122 ? 54.662 61.750 6.483 1.00 9.90 121 ASP B N 1
ATOM 2411 C CA . ASP B 2 122 ? 54.991 62.146 5.118 1.00 10.04 121 ASP B CA 1
ATOM 2412 C C . ASP B 2 122 ? 54.967 63.644 4.960 1.00 10.48 121 ASP B C 1
ATOM 2413 O O . ASP B 2 122 ? 54.218 64.353 5.620 1.00 9.29 121 ASP B O 1
ATOM 2418 N N . ILE B 2 123 ? 55.836 64.118 4.085 1.00 10.76 122 ILE B N 1
ATOM 2419 C CA A ILE B 2 123 ? 56.133 65.546 3.882 0.50 10.73 122 ILE B CA 1
ATOM 2420 C CA B ILE B 2 123 ? 55.995 65.515 3.848 0.50 10.48 122 ILE B CA 1
ATOM 2421 C C . ILE B 2 123 ? 56.376 65.757 2.397 1.00 10.76 122 ILE B C 1
ATOM 2422 O O . ILE B 2 123 ? 57.042 64.926 1.774 1.00 11.00 122 ILE B O 1
ATOM 2431 N N . ASP B 2 124 ? 55.863 66.863 1.835 1.00 9.24 123 ASP B N 1
ATOM 2432 C CA . ASP B 2 124 ? 56.148 67.265 0.460 1.00 9.51 123 ASP B CA 1
ATOM 2433 C C . ASP B 2 124 ? 57.146 68.403 0.501 1.00 9.38 123 ASP B C 1
ATOM 2434 O O . ASP B 2 124 ? 56.807 69.487 0.968 1.00 9.61 123 ASP B O 1
ATOM 2439 N N . LEU B 2 125 ? 58.344 68.164 -0.018 1.00 9.83 124 LEU B N 1
ATOM 2440 C CA A LEU B 2 125 ? 59.444 69.153 -0.005 0.50 10.45 124 LEU B CA 1
ATOM 2441 C CA B LEU B 2 125 ? 59.444 69.136 0.029 0.50 10.55 124 LEU B CA 1
ATOM 2442 C C . LEU B 2 125 ? 59.111 70.431 -0.740 1.00 10.70 124 LEU B C 1
ATOM 2443 O O . LEU B 2 125 ? 59.794 71.451 -0.596 1.00 11.15 124 LEU B O 1
ATOM 2452 N N . ARG B 2 126 ? 58.095 70.399 -1.584 1.00 9.75 125 ARG B N 1
ATOM 2453 C CA A ARG B 2 126 ? 57.708 71.617 -2.286 0.50 9.85 125 ARG B CA 1
ATOM 2454 C CA B ARG B 2 126 ? 57.675 71.597 -2.301 0.50 9.68 125 ARG B CA 1
ATOM 2455 C C . ARG B 2 126 ? 57.335 72.729 -1.318 1.00 10.03 125 ARG B C 1
ATOM 2456 O O . ARG B 2 126 ? 57.489 73.907 -1.651 1.00 11.61 125 ARG B O 1
ATOM 2471 N N . GLY B 2 127 ? 56.868 72.381 -0.119 1.00 10.67 126 GLY B N 1
ATOM 2472 C CA . GLY B 2 127 ? 56.602 73.385 0.921 1.00 9.93 126 GLY B CA 1
ATOM 2473 C C . GLY B 2 127 ? 57.876 74.114 1.351 1.00 10.12 126 GLY B C 1
ATOM 2474 O O . GLY B 2 127 ? 57.984 75.337 1.195 1.00 12.48 126 GLY B O 1
ATOM 2475 N N . PHE B 2 128 ? 58.815 73.375 1.897 1.00 10.56 127 PHE B N 1
ATOM 2476 C CA . PHE B 2 128 ? 60.118 73.915 2.310 1.00 11.51 127 PHE B CA 1
ATOM 2477 C C . PHE B 2 128 ? 60.807 74.699 1.189 1.00 11.88 127 PHE B C 1
ATOM 2478 O O . PHE B 2 128 ? 61.422 75.736 1.432 1.00 11.83 127 PHE B O 1
ATOM 2486 N N . LEU B 2 129 ? 60.730 74.176 -0.029 1.00 11.74 128 LEU B N 1
ATOM 2487 C CA . LEU B 2 129 ? 61.414 74.780 -1.179 1.00 12.44 128 LEU B CA 1
ATOM 2488 C C . LEU B 2 129 ? 60.682 75.982 -1.774 1.00 14.06 128 LEU B C 1
ATOM 2489 O O . LEU B 2 129 ? 61.208 76.643 -2.673 1.00 15.01 128 LEU B O 1
ATOM 2494 N N . GLY B 2 130 ? 59.508 76.308 -1.254 1.00 14.23 129 GLY B N 1
ATOM 2495 C CA . GLY B 2 130 ? 58.789 77.502 -1.713 1.00 15.15 129 GLY B CA 1
ATOM 2496 C C . GLY B 2 130 ? 58.203 77.329 -3.095 1.00 15.69 129 GLY B C 1
ATOM 2497 O O . GLY B 2 130 ? 57.952 78.321 -3.808 1.00 17.06 129 GLY B O 1
ATOM 2498 N N . LEU B 2 131 ? 57.930 76.088 -3.490 1.00 15.59 130 LEU B N 1
ATOM 2499 C CA . LEU B 2 131 ? 57.454 75.799 -4.844 1.00 15.94 130 LEU B CA 1
ATOM 2500 C C . LEU B 2 131 ? 55.948 75.757 -4.991 1.00 17.48 130 LEU B C 1
ATOM 2501 O O . LEU B 2 131 ? 55.422 75.698 -6.113 1.00 19.21 130 LEU B O 1
ATOM 2506 N N . SER B 2 132 ? 55.248 75.787 -3.866 1.00 17.66 131 SER B N 1
ATOM 2507 C CA . SER B 2 132 ? 53.786 75.815 -3.866 1.00 18.60 131 SER B CA 1
ATOM 2508 C C . SER B 2 132 ? 53.299 76.539 -2.627 1.00 18.66 131 SER B C 1
ATOM 2509 O O . SER B 2 132 ? 53.735 76.206 -1.513 1.00 18.99 131 SER B O 1
ATOM 2512 N N . GLU B 2 133 ? 52.365 77.469 -2.800 1.00 19.23 132 GLU B N 1
ATOM 2513 C CA . GLU B 2 133 ? 51.754 78.107 -1.626 1.00 19.53 132 GLU B CA 1
ATOM 2514 C C . GLU B 2 133 ? 50.631 77.280 -1.007 1.00 18.40 132 GLU B C 1
ATOM 2515 O O . GLU B 2 133 ? 50.171 77.612 0.069 1.00 19.46 132 GLU B O 1
ATOM 2521 N N A GLU B 2 134 ? 50.175 76.211 -1.656 0.50 17.16 133 GLU B N 1
ATOM 2522 N N B GLU B 2 134 ? 50.238 76.206 -1.688 0.50 17.32 133 GLU B N 1
ATOM 2523 C CA A GLU B 2 134 ? 49.090 75.401 -1.077 0.50 17.10 133 GLU B CA 1
ATOM 2524 C CA B GLU B 2 134 ? 49.110 75.372 -1.291 0.50 17.42 133 GLU B CA 1
ATOM 2525 C C A GLU B 2 134 ? 49.614 74.213 -0.268 0.50 16.54 133 GLU B C 1
ATOM 2526 C C B GLU B 2 134 ? 49.519 74.100 -0.527 0.50 17.05 133 GLU B C 1
ATOM 2527 O O A GLU B 2 134 ? 49.000 73.796 0.733 0.50 16.27 133 GLU B O 1
ATOM 2528 O O B GLU B 2 134 ? 48.693 73.478 0.138 0.50 18.78 133 GLU B O 1
ATOM 2539 N N . VAL B 2 135 ? 50.786 73.716 -0.642 1.00 15.94 134 VAL B N 1
ATOM 2540 C CA . VAL B 2 135 ? 51.326 72.511 -0.011 1.00 15.87 134 VAL B CA 1
ATOM 2541 C C . VAL B 2 135 ? 51.684 72.788 1.461 1.00 14.21 134 VAL B C 1
ATOM 2542 O O . VAL B 2 135 ? 52.379 73.748 1.758 1.00 14.11 134 VAL B O 1
ATOM 2546 N N . PRO B 2 136 ? 51.260 71.923 2.382 1.00 13.66 135 PRO B N 1
ATOM 2547 C CA . PRO B 2 136 ? 51.735 72.066 3.757 1.00 12.95 135 PRO B CA 1
ATOM 2548 C C . PRO B 2 136 ? 53.251 72.014 3.811 1.00 12.46 135 PRO B C 1
ATOM 2549 O O . PRO B 2 136 ? 53.896 71.210 3.128 1.00 11.49 135 PRO B O 1
ATOM 2553 N N . VAL B 2 137 ? 53.813 72.898 4.619 1.00 11.06 136 VAL B N 1
ATOM 2554 C CA . VAL B 2 137 ? 55.238 72.911 4.837 1.00 10.20 136 VAL B CA 1
ATOM 2555 C C . VAL B 2 137 ? 55.645 71.832 5.823 1.00 10.93 136 VAL B C 1
ATOM 2556 O O . VAL B 2 137 ? 56.689 71.231 5.650 1.00 9.83 136 VAL B O 1
ATOM 2560 N N . GLY B 2 138 ? 54.852 71.615 6.877 1.00 9.66 137 GLY B N 1
ATOM 2561 C CA . GLY B 2 138 ? 55.105 70.578 7.863 1.00 10.59 137 GLY B CA 1
ATOM 2562 C C . GLY B 2 138 ? 54.663 69.206 7.372 1.00 10.33 137 GLY B C 1
ATOM 2563 O O . GLY B 2 138 ? 54.298 68.982 6.201 1.00 10.96 137 GLY B O 1
ATOM 2564 N N . TYR B 2 139 ? 54.672 68.261 8.300 1.00 8.66 138 TYR B N 1
ATOM 2565 C CA . TYR B 2 139 ? 54.132 66.962 8.048 1.00 8.63 138 TYR B CA 1
ATOM 2566 C C . TYR B 2 139 ? 52.659 67.084 7.613 1.00 8.15 138 TYR B C 1
ATOM 2567 O O . TYR B 2 139 ? 51.886 67.818 8.222 1.00 9.09 138 TYR B O 1
ATOM 2576 N N . ARG B 2 140 ? 52.272 66.253 6.648 1.00 9.08 139 ARG B N 1
ATOM 2577 C CA . ARG B 2 140 ? 50.889 66.160 6.221 1.00 9.40 139 ARG B CA 1
ATOM 2578 C C . ARG B 2 140 ? 50.071 65.383 7.287 1.00 9.46 139 ARG B C 1
ATOM 2579 O O . ARG B 2 140 ? 48.955 65.726 7.636 1.00 10.34 139 ARG B O 1
ATOM 2587 N N . GLU B 2 141 ? 50.675 64.311 7.750 1.00 9.24 140 GLU B N 1
ATOM 2588 C CA A GLU B 2 141 ? 50.109 63.422 8.742 0.50 9.69 140 GLU B CA 1
ATOM 2589 C CA B GLU B 2 141 ? 50.103 63.407 8.738 0.50 9.73 140 GLU B CA 1
ATOM 2590 C C . GLU B 2 141 ? 51.243 62.563 9.303 1.00 10.13 140 GLU B C 1
ATOM 2591 O O . GLU B 2 141 ? 52.232 62.251 8.607 1.00 10.42 140 GLU B O 1
ATOM 2602 N N . ILE B 2 142 ? 51.089 62.159 10.563 1.00 8.55 141 ILE B N 1
ATOM 2603 C CA . ILE B 2 142 ? 51.980 61.199 11.221 1.00 9.37 141 ILE B CA 1
ATOM 2604 C C . ILE B 2 142 ? 51.140 60.010 11.662 1.00 8.86 141 ILE B C 1
ATOM 2605 O O . ILE B 2 142 ? 50.028 60.188 12.175 1.00 8.97 141 ILE B O 1
ATOM 2610 N N . ARG B 2 143 ? 51.648 58.801 11.455 1.00 8.96 142 ARG B N 1
ATOM 2611 C CA . ARG B 2 143 ? 50.938 57.568 11.799 1.00 9.13 142 ARG B CA 1
ATOM 2612 C C . ARG B 2 143 ? 51.805 56.730 12.743 1.00 9.35 142 ARG B C 1
ATOM 2613 O O . ARG B 2 143 ? 52.978 56.516 12.489 1.00 10.21 142 ARG B O 1
ATOM 2621 N N . VAL B 2 144 ? 51.212 56.252 13.828 1.00 8.71 143 VAL B N 1
ATOM 2622 C CA . VAL B 2 144 ? 51.933 55.558 14.869 1.00 8.38 143 VAL B CA 1
ATOM 2623 C C . VAL B 2 144 ? 51.192 54.236 15.160 1.00 9.05 143 VAL B C 1
ATOM 2624 O O . VAL B 2 144 ? 49.976 54.213 15.263 1.00 9.56 143 VAL B O 1
ATOM 2628 N N . PHE B 2 145 ? 51.958 53.166 15.262 1.00 9.22 144 PHE B N 1
ATOM 2629 C CA . PHE B 2 145 ? 51.438 51.854 15.640 1.00 9.05 144 PHE B CA 1
ATOM 2630 C C . PHE B 2 145 ? 52.159 51.347 16.872 1.00 8.69 144 PHE B C 1
ATOM 2631 O O . PHE B 2 145 ? 53.380 51.180 16.835 1.00 11.33 144 PHE B O 1
ATOM 2639 N N . PHE B 2 146 ? 51.404 51.052 17.924 1.00 9.15 145 PHE B N 1
ATOM 2640 C CA . PHE B 2 146 ? 51.911 50.484 19.174 1.00 8.81 145 PHE B CA 1
ATOM 2641 C C . PHE B 2 146 ? 51.639 48.978 19.255 1.00 9.90 145 PHE B C 1
ATOM 2642 O O . PHE B 2 146 ? 50.562 48.519 18.907 1.00 10.40 145 PHE B O 1
ATOM 2650 N N . SER B 2 147 ? 52.620 48.245 19.732 1.00 10.21 146 SER B N 1
ATOM 2651 C CA . SER B 2 147 ? 52.486 46.841 20.093 1.00 10.78 146 SER B CA 1
ATOM 2652 C C . SER B 2 147 ? 52.732 46.765 21.590 1.00 10.14 146 SER B C 1
ATOM 2653 O O . SER B 2 147 ? 53.778 47.180 22.081 1.00 10.25 146 SER B O 1
ATOM 2656 N N . ILE B 2 148 ? 51.769 46.198 22.305 1.00 8.97 147 ILE B N 1
ATOM 2657 C CA . ILE B 2 148 ? 51.806 46.113 23.747 1.00 9.66 147 ILE B CA 1
ATOM 2658 C C . ILE B 2 148 ? 51.718 44.646 24.145 1.00 9.48 147 ILE B C 1
ATOM 2659 O O . ILE B 2 148 ? 50.754 43.965 23.800 1.00 10.16 147 ILE B O 1
ATOM 2664 N N . ASP B 2 149 ? 52.716 44.171 24.890 1.00 9.49 148 ASP B N 1
ATOM 2665 C CA . ASP B 2 149 ? 52.759 42.815 25.394 1.00 9.83 148 ASP B CA 1
ATOM 2666 C C . ASP B 2 149 ? 52.253 42.880 26.834 1.00 9.38 148 ASP B C 1
ATOM 2667 O O . ASP B 2 149 ? 52.944 43.372 27.744 1.00 9.61 148 ASP B O 1
ATOM 2672 N N . ALA B 2 150 ? 51.025 42.428 27.021 1.00 9.18 149 ALA B N 1
ATOM 2673 C CA . ALA B 2 150 ? 50.381 42.516 28.305 1.00 9.55 149 ALA B CA 1
ATOM 2674 C C . ALA B 2 150 ? 49.174 41.654 28.317 1.00 10.93 149 ALA B C 1
ATOM 2675 O O . ALA B 2 150 ? 48.655 41.290 27.278 1.00 10.51 149 ALA B O 1
ATOM 2677 N N . ASP B 2 151 ? 48.747 41.364 29.543 1.00 12.71 150 ASP B N 1
ATOM 2678 C CA . ASP B 2 151 ? 47.607 40.533 29.811 1.00 14.10 150 ASP B CA 1
ATOM 2679 C C . ASP B 2 151 ? 46.287 41.312 29.592 1.00 13.40 150 ASP B C 1
ATOM 2680 O O . ASP B 2 151 ? 45.532 41.507 30.557 1.00 14.03 150 ASP B O 1
ATOM 2685 N N . LEU B 2 152 ? 46.033 41.724 28.344 1.00 11.16 151 LEU B N 1
ATOM 2686 C CA . LEU B 2 152 ? 44.963 42.679 28.025 1.00 10.50 151 LEU B CA 1
ATOM 2687 C C . LEU B 2 152 ? 44.314 42.347 26.688 1.00 9.49 151 LEU B C 1
ATOM 2688 O O . LEU B 2 152 ? 44.973 41.865 25.759 1.00 10.00 151 LEU B O 1
ATOM 2693 N N . THR B 2 153 ? 43.017 42.646 26.555 1.00 8.67 152 THR B N 1
ATOM 2694 C CA . THR B 2 153 ? 42.343 42.516 25.292 1.00 8.28 152 THR B CA 1
ATOM 2695 C C . THR B 2 153 ? 42.738 43.678 24.361 1.00 8.18 152 THR B C 1
ATOM 2696 O O . THR B 2 153 ? 43.315 44.690 24.803 1.00 7.81 152 THR B O 1
ATOM 2700 N N . ASP B 2 154 ? 42.391 43.551 23.081 1.00 8.88 153 ASP B N 1
ATOM 2701 C CA . ASP B 2 154 ? 42.658 44.631 22.132 1.00 9.87 153 ASP B CA 1
ATOM 2702 C C . ASP B 2 154 ? 42.004 45.923 22.619 1.00 8.88 153 ASP B C 1
ATOM 2703 O O . ASP B 2 154 ? 42.638 46.989 22.603 1.00 9.07 153 ASP B O 1
ATOM 2708 N N . GLY B 2 155 ? 40.747 45.852 23.049 1.00 9.32 154 GLY B N 1
ATOM 2709 C CA . GLY B 2 155 ? 40.052 47.044 23.539 1.00 8.42 154 GLY B CA 1
ATOM 2710 C C . GLY B 2 155 ? 40.723 47.658 24.771 1.00 8.79 154 GLY B C 1
ATOM 2711 O O . GLY B 2 155 ? 40.747 48.889 24.919 1.00 9.79 154 GLY B O 1
ATOM 2712 N N . GLN B 2 156 ? 41.263 46.837 25.660 1.00 8.38 155 GLN B N 1
ATOM 2713 C CA . GLN B 2 156 ? 41.972 47.363 26.833 1.00 7.92 155 GLN B CA 1
ATOM 2714 C C . GLN B 2 156 ? 43.278 48.065 26.423 1.00 8.62 155 GLN B C 1
ATOM 2715 O O . GLN B 2 156 ? 43.637 49.127 26.968 1.00 8.66 155 GLN B O 1
ATOM 2721 N N . LYS B 2 157 ? 43.998 47.479 25.472 1.00 8.04 156 LYS B N 1
ATOM 2722 C CA . LYS B 2 157 ? 45.182 48.114 24.894 1.00 8.64 156 LYS B CA 1
ATOM 2723 C C . LYS B 2 157 ? 44.817 49.413 24.213 1.00 9.02 156 LYS B C 1
ATOM 2724 O O . LYS B 2 157 ? 45.503 50.407 24.343 1.00 9.51 156 LYS B O 1
ATOM 2730 N N . GLU B 2 158 ? 43.721 49.413 23.462 1.00 9.27 157 GLU B N 1
ATOM 2731 C CA . GLU B 2 158 ? 43.297 50.631 22.788 1.00 10.05 157 GLU B CA 1
ATOM 2732 C C . GLU B 2 158 ? 42.976 51.766 23.776 1.00 10.04 157 GLU B C 1
ATOM 2733 O O . GLU B 2 158 ? 43.278 52.946 23.492 1.00 9.77 157 GLU B O 1
ATOM 2739 N N . GLU B 2 159 ? 42.368 51.439 24.909 1.00 9.51 158 GLU B N 1
ATOM 2740 C CA . GLU B 2 159 ? 42.173 52.415 25.999 1.00 10.22 158 GLU B CA 1
ATOM 2741 C C . GLU B 2 159 ? 43.510 53.003 26.505 1.00 10.01 158 GLU B C 1
ATOM 2742 O O . GLU B 2 159 ? 43.620 54.219 26.717 1.00 9.41 158 GLU B O 1
ATOM 2748 N N . LEU B 2 160 ? 44.536 52.182 26.700 1.00 9.09 159 LEU B N 1
ATOM 2749 C CA . LEU B 2 160 ? 45.842 52.704 27.143 1.00 10.09 159 LEU B CA 1
ATOM 2750 C C . LEU B 2 160 ? 46.395 53.677 26.110 1.00 9.87 159 LEU B C 1
ATOM 2751 O O . LEU B 2 160 ? 46.989 54.695 26.437 1.00 9.94 159 LEU B O 1
ATOM 2756 N N . ILE B 2 161 ? 46.208 53.346 24.836 1.00 9.29 160 ILE B N 1
ATOM 2757 C CA . ILE B 2 161 ? 46.673 54.174 23.729 1.00 9.77 160 ILE B CA 1
ATOM 2758 C C . ILE B 2 161 ? 45.892 55.490 23.650 1.00 9.57 160 ILE B C 1
ATOM 2759 O O . ILE B 2 161 ? 46.494 56.554 23.411 1.00 10.20 160 ILE B O 1
ATOM 2764 N N . ARG B 2 162 ? 44.584 55.448 23.860 1.00 9.28 161 ARG B N 1
ATOM 2765 C CA A ARG B 2 162 ? 43.746 56.647 23.877 0.50 9.51 161 ARG B CA 1
ATOM 2766 C CA B ARG B 2 162 ? 43.783 56.656 23.842 0.50 9.90 161 ARG B CA 1
ATOM 2767 C C . ARG B 2 162 ? 44.237 57.587 24.969 1.00 10.17 161 ARG B C 1
ATOM 2768 O O . ARG B 2 162 ? 44.355 58.808 24.770 1.00 10.45 161 ARG B O 1
ATOM 2796 N N . ALA B 2 164 ? 47.213 57.546 26.398 1.00 10.34 163 ALA B N 1
ATOM 2797 C CA . ALA B 2 164 ? 48.552 58.006 26.053 1.00 10.44 163 ALA B CA 1
ATOM 2798 C C . ALA B 2 164 ? 48.500 59.291 25.246 1.00 10.63 163 ALA B C 1
ATOM 2799 O O . ALA B 2 164 ? 49.191 60.278 25.548 1.00 10.36 163 ALA B O 1
ATOM 2801 N N . GLN B 2 165 ? 47.661 59.298 24.208 1.00 10.75 164 GLN B N 1
ATOM 2802 C CA . GLN B 2 165 ? 47.565 60.458 23.321 1.00 11.65 164 GLN B CA 1
ATOM 2803 C C . GLN B 2 165 ? 46.950 61.636 24.042 1.00 11.39 164 GLN B C 1
ATOM 2804 O O . GLN B 2 165 ? 47.392 62.787 23.898 1.00 11.75 164 GLN B O 1
ATOM 2810 N N . LYS B 2 166 ? 45.863 61.375 24.766 1.00 9.87 165 LYS B N 1
ATOM 2811 C CA . LYS B 2 166 ? 45.115 62.439 25.447 1.00 10.97 165 LYS B CA 1
ATOM 2812 C C . LYS B 2 166 ? 46.035 63.268 26.318 1.00 11.32 165 LYS B C 1
ATOM 2813 O O . LYS B 2 166 ? 45.955 64.510 26.312 1.00 11.90 165 LYS B O 1
ATOM 2819 N N . TYR B 2 167 ? 46.952 62.601 27.010 1.00 9.90 166 TYR B N 1
ATOM 2820 C CA . TYR B 2 167 ? 47.781 63.229 28.041 1.00 10.86 166 TYR B CA 1
ATOM 2821 C C . TYR B 2 167 ? 49.228 63.497 27.635 1.00 10.65 166 TYR B C 1
ATOM 2822 O O . TYR B 2 167 ? 50.006 63.985 28.438 1.00 11.56 166 TYR B O 1
ATOM 2831 N N . SER B 2 168 ? 49.600 63.192 26.397 1.00 9.37 167 SER B N 1
ATOM 2832 C CA . SER B 2 168 ? 50.958 63.386 25.911 1.00 9.36 167 SER B CA 1
ATOM 2833 C C . SER B 2 168 ? 51.223 64.838 25.463 1.00 8.50 167 SER B C 1
ATOM 2834 O O . SER B 2 168 ? 50.635 65.326 24.497 1.00 8.96 167 SER B O 1
ATOM 2837 N N . PRO B 2 169 ? 52.158 65.524 26.130 1.00 8.55 168 PRO B N 1
ATOM 2838 C CA . PRO B 2 169 ? 52.514 66.857 25.658 1.00 8.52 168 PRO B CA 1
ATOM 2839 C C . PRO B 2 169 ? 52.978 66.959 24.212 1.00 9.55 168 PRO B C 1
ATOM 2840 O O . PRO B 2 169 ? 52.530 67.853 23.496 1.00 9.35 168 PRO B O 1
ATOM 2844 N N . VAL B 2 170 ? 53.865 66.071 23.751 1.00 8.95 169 VAL B N 1
ATOM 2845 C CA . VAL B 2 170 ? 54.349 66.159 22.374 1.00 9.40 169 VAL B CA 1
ATOM 2846 C C . VAL B 2 170 ? 53.212 65.834 21.392 1.00 9.52 169 VAL B C 1
ATOM 2847 O O . VAL B 2 170 ? 53.059 66.521 20.390 1.00 9.90 169 VAL B O 1
ATOM 2851 N N . TYR B 2 171 ? 52.401 64.812 21.669 1.00 9.54 170 TYR B N 1
ATOM 2852 C CA . TYR B 2 171 ? 51.255 64.571 20.805 1.00 9.00 170 TYR B CA 1
ATOM 2853 C C . TYR B 2 171 ? 50.387 65.822 20.631 1.00 8.95 170 TYR B C 1
ATOM 2854 O O . TYR B 2 171 ? 50.006 66.169 19.511 1.00 8.97 170 TYR B O 1
ATOM 2863 N N . ASN B 2 172 ? 50.080 66.496 21.740 1.00 8.94 171 ASN B N 1
ATOM 2864 C CA . ASN B 2 172 ? 49.213 67.651 21.688 1.00 9.12 171 ASN B CA 1
ATOM 2865 C C . ASN B 2 172 ? 49.873 68.871 21.074 1.00 9.33 171 ASN B C 1
ATOM 2866 O O . ASN B 2 172 ? 49.176 69.700 20.450 1.00 11.17 171 ASN B O 1
ATOM 2871 N N . THR B 2 173 ? 51.202 68.954 21.162 1.00 8.31 172 THR B N 1
ATOM 2872 C CA . THR B 2 173 ? 51.927 70.028 20.513 1.00 8.96 172 THR B CA 1
ATOM 2873 C C . THR B 2 173 ? 51.917 69.881 18.994 1.00 9.76 172 THR B C 1
ATOM 2874 O O . THR B 2 173 ? 51.865 70.878 18.261 1.00 10.65 172 THR B O 1
ATOM 2878 N N . VAL B 2 174 ? 51.944 68.635 18.506 1.00 9.48 173 VAL B N 1
ATOM 2879 C CA . VAL B 2 174 ? 51.823 68.362 17.081 1.00 8.88 173 VAL B CA 1
ATOM 2880 C C . VAL B 2 174 ? 50.374 68.543 16.599 1.00 8.49 173 VAL B C 1
ATOM 2881 O O . VAL B 2 174 ? 50.120 69.292 15.634 1.00 10.05 173 VAL B O 1
ATOM 2885 N N . ALA B 2 175 ? 49.424 67.890 17.291 1.00 9.65 174 ALA B N 1
ATOM 2886 C CA . ALA B 2 175 ? 48.032 67.863 16.872 1.00 9.74 174 ALA B CA 1
ATOM 2887 C C . ALA B 2 175 ? 47.289 69.198 16.923 1.00 10.01 174 ALA B C 1
ATOM 2888 O O . ALA B 2 175 ? 46.274 69.388 16.230 1.00 10.73 174 ALA B O 1
ATOM 2890 N N . LYS B 2 176 ? 47.755 70.101 17.770 1.00 10.09 175 LYS B N 1
ATOM 2891 C CA . LYS B 2 176 ? 47.126 71.396 17.976 1.00 10.92 175 LYS B CA 1
ATOM 2892 C C . LYS B 2 176 ? 48.047 72.523 17.547 1.00 10.46 175 LYS B C 1
ATOM 2893 O O . LYS B 2 176 ? 49.248 72.311 17.392 1.00 10.27 175 LYS B O 1
ATOM 2899 N N . PRO B 2 177 ? 47.518 73.719 17.305 1.00 10.13 176 PRO B N 1
ATOM 2900 C CA . PRO B 2 177 ? 48.374 74.838 16.969 1.00 11.12 176 PRO B CA 1
ATOM 2901 C C . PRO B 2 177 ? 48.975 75.438 18.245 1.00 11.32 176 PRO B C 1
ATOM 2902 O O . PRO B 2 177 ? 48.227 75.884 19.132 1.00 13.99 176 PRO B O 1
ATOM 2906 N N . VAL B 2 178 ? 50.298 75.420 18.357 1.00 10.18 177 VAL B N 1
ATOM 2907 C CA . VAL B 2 178 ? 50.993 75.976 19.517 1.00 10.24 177 VAL B CA 1
ATOM 2908 C C . VAL B 2 178 ? 51.748 77.228 19.063 1.00 10.07 177 VAL B C 1
ATOM 2909 O O . VAL B 2 178 ? 52.560 77.157 18.162 1.00 11.09 177 VAL B O 1
ATOM 2913 N N . PRO B 2 179 ? 51.494 78.386 19.679 1.00 10.37 178 PRO B N 1
ATOM 2914 C CA A PRO B 2 179 ? 52.181 79.571 19.189 0.50 10.83 178 PRO B CA 1
ATOM 2915 C CA B PRO B 2 179 ? 52.179 79.594 19.242 0.50 10.98 178 PRO B CA 1
ATOM 2916 C C . PRO B 2 179 ? 53.683 79.539 19.505 1.00 10.90 178 PRO B C 1
ATOM 2917 O O . PRO B 2 179 ? 54.101 79.155 20.607 1.00 10.60 178 PRO B O 1
ATOM 2924 N N . VAL B 2 180 ? 54.461 79.932 18.500 1.00 10.71 179 VAL B N 1
ATOM 2925 C CA . VAL B 2 180 ? 55.911 79.993 18.572 1.00 10.64 179 VAL B CA 1
ATOM 2926 C C . VAL B 2 180 ? 56.347 81.333 18.048 1.00 11.46 179 VAL B C 1
ATOM 2927 O O . VAL B 2 180 ? 56.126 81.658 16.859 1.00 12.99 179 VAL B O 1
ATOM 2931 N N . ALA B 2 181 ? 56.972 82.124 18.916 1.00 10.43 180 ALA B N 1
ATOM 2932 C CA . ALA B 2 181 ? 57.500 83.436 18.537 1.00 10.85 180 ALA B CA 1
ATOM 2933 C C . ALA B 2 181 ? 58.982 83.334 18.318 1.00 10.71 180 ALA B C 1
ATOM 2934 O O . ALA B 2 181 ? 59.706 82.859 19.209 1.00 11.46 180 ALA B O 1
ATOM 2936 N N . VAL B 2 182 ? 59.443 83.768 17.143 1.00 9.70 181 VAL B N 1
ATOM 2937 C CA . VAL B 2 182 ? 60.858 83.702 16.779 1.00 10.37 181 VAL B CA 1
ATOM 2938 C C . VAL B 2 182 ? 61.325 85.096 16.496 1.00 11.07 181 VAL B C 1
ATOM 2939 O O . VAL B 2 182 ? 60.771 85.766 15.604 1.00 12.49 181 VAL B O 1
ATOM 2943 N N . LEU B 2 183 ? 62.334 85.542 17.238 1.00 10.48 182 LEU B N 1
ATOM 2944 C CA . LEU B 2 183 ? 62.793 86.928 17.160 1.00 10.85 182 LEU B CA 1
ATOM 2945 C C . LEU B 2 183 ? 64.305 87.052 17.062 1.00 10.39 182 LEU B C 1
ATOM 2946 O O . LEU B 2 183 ? 65.017 86.169 17.511 1.00 10.70 182 LEU B O 1
ATOM 2951 N N . LEU B 2 184 ? 64.772 88.133 16.464 1.00 10.39 183 LEU B N 1
ATOM 2952 C CA . LEU B 2 184 ? 66.186 88.483 16.536 1.00 10.28 183 LEU B CA 1
ATOM 2953 C C . LEU B 2 184 ? 66.507 88.83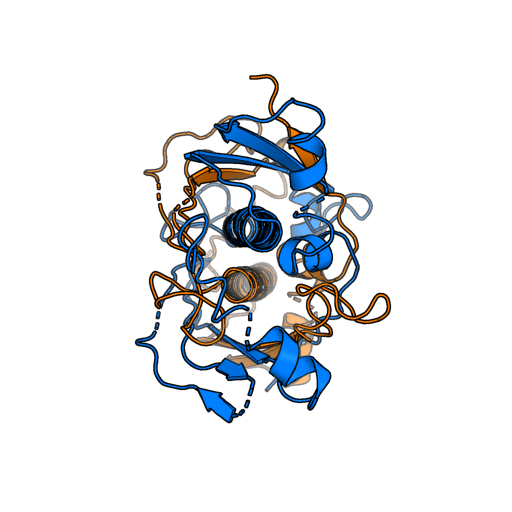7 17.991 1.00 11.30 183 LEU B C 1
ATOM 2954 O O . LEU B 2 184 ? 65.787 89.643 18.616 1.00 12.68 183 LEU B O 1
ATOM 2959 N N . ASP B 2 185 ? 67.605 88.281 18.507 1.00 12.24 184 ASP B N 1
ATOM 2960 C CA . ASP B 2 185 ? 68.022 88.413 19.925 1.00 14.53 184 ASP B CA 1
ATOM 2961 C C . ASP B 2 185 ? 68.518 89.818 20.142 1.00 17.12 184 ASP B C 1
ATOM 2962 O O . ASP B 2 185 ? 69.261 90.361 19.319 1.00 17.76 184 ASP B O 1
ATOM 2967 N N . ARG B 2 186 ? 68.091 90.401 21.256 1.00 19.36 185 ARG B N 1
ATOM 2968 C CA . ARG B 2 186 ? 68.573 91.723 21.676 1.00 21.51 185 ARG B CA 1
ATOM 2969 C C . ARG B 2 186 ? 69.578 91.622 22.826 1.00 23.77 185 ARG B C 1
ATOM 2970 O O . ARG B 2 186 ? 70.078 92.640 23.323 1.00 23.73 185 ARG B O 1
ATOM 2973 N N . GLY B 2 187 ? 69.908 90.390 23.207 1.00 25.65 186 GLY B N 1
ATOM 2974 C CA . GLY B 2 187 ? 70.995 90.137 24.148 1.00 27.04 186 GLY B CA 1
ATOM 2975 C C . GLY B 2 187 ? 71.998 89.169 23.543 1.00 28.44 186 GLY B C 1
ATOM 2976 O O . GLY B 2 187 ? 72.089 88.995 22.314 1.00 28.28 186 GLY B O 1
#

Secondary structure (P-SEA, 3-state):
cccccccccccccaaaaaaacccccbbbbbccccccccbbbbbbcccccccccccccccbbbbbccccccccccccaaaaaaaaaaaaaaaaaaaaaaaaccccccccbbbbbbbcccccccccccccccccbbbbbbbbbccccaaaaaaaaccccccaaaaaaabbbbbbbbcc/ccccccccccccaaaaaaacccccbbbbbccccccccbbbbbbccccccccccccccccbbbbbccccccccccccaaaaaaaaaaaaaaaaaaaaaaaaccccccccbbbbbbbcccccccccccccccccbbbbbbbbbccccaaaaaaaaccccccaaaaaaabbbbbbbbcccc

CATH classification: 3.30.300.20

Nearest PDB structures (foldseek):
  2opl-assembly1_A  TM=1.006E+00  e=2.461E-34  Geobacter sulfurreducens
  2onf-assembly1_B  TM=8.238E-01  e=1.489E-05  Thermoplasma acidophilum
  2pn2-assembly1_A-2  TM=8.105E-01  e=4.248E-05  Psychrobacter arcticus 273-4
  6mjn-assembly2_C  TM=7.651E-01  e=2.156E-05  Legionella pneumophila
  2d7v-assembly1_B  TM=7.148E-01  e=6.956E-05  Vibrio cholerae O1 biovar El Tor str. N16961

InterPro domains:
  IPR003718 OsmC/Ohr conserved domain [PF02566] (77-180)
  IPR015946 K homology domain-like, alpha/beta [G3DSA:3.30.300.20] (1-173)
  IPR036102 OsmC/Ohr superfamily [SSF82784] (6-181)
  IPR052924 OsmC/Ohr hydroperoxide reductase [PTHR35368] (1-185)

Organism: Geobacter sulfurreducens (strain ATCC 51573 / DSM 12127 / PCA) (NCBI:txid243231)

Radius of gyration: 20.2 Å; Cα contacts (8 Å, |Δi|>4): 927; chains: 2; bounding box: 40×54×61 Å

Solvent-accessible surface area: 15012 Å² total